Protein AF-J3NYX0-F1 (afdb_monomer)

Foldseek 3Di:
DVVVVLVVLLLVVLVPDVPVSVVVLVLQDLVVLVVLVVQLVVCVVPPVCVVVNLSSLLVLLLSCLLQQQAQLSVVSVVVSVCVVVVDDDDCPVVSVVSVVVSVVSSVVSVVVPDRNCPNNDHNVNQDDPDDPVVSSCVSSVVDVPPPLPFDDQCPPCSQANWLVPFAADDPPSCNSVLVSNFRHKYKWFFADAPPPFSQWTWTQGPVRDTEIEGEPDGSVVCPVPPVLNDGAKMKIATNWHWDDDDPDGTYTYDHDCVRMDIGSHHPVVVNVVSVLLCVFQDDPPDPQWGAASQPRDIDGPVQWDADPPRSSHIHNDDVSVVRD

Radius of gyration: 23.86 Å; Cα contacts (8 Å, |Δi|>4): 441; chains: 1; bounding box: 53×56×58 Å

Nearest PDB structures (foldseek):
  8aa9-assembly1_B  TM=5.290E-01  e=1.962E-03  Pyrococcus abyssi GE5
  8c5z-assembly1_A  TM=6.424E-01  e=1.187E-02  Pyrococcus abyssi
  8oej-assembly1_D  TM=5.523E-01  e=6.880E-03  Pyrococcus abyssi
  8oel-assembly1_D  TM=5.306E-01  e=8.103E-03  Pyrococcus abyssi
  8aa9-assembly1_A  TM=3.770E-01  e=3.385E-03  Pyrococcus abyssi GE5

Solvent-accessible surface area (backbone atoms only — not comparable to full-atom values): 18336 Å² total; per-residue (Å²): 112,78,71,53,60,54,44,54,49,47,56,56,57,42,75,72,37,79,68,67,37,56,62,50,58,78,60,58,51,76,71,52,40,53,54,46,46,55,46,43,66,70,39,62,92,37,83,91,48,47,71,59,38,53,52,45,36,52,49,49,24,55,52,28,47,56,39,26,21,33,22,51,19,50,52,42,44,53,53,53,63,49,56,71,76,77,52,83,95,69,53,67,62,60,51,50,51,50,53,53,46,50,52,52,51,51,50,54,54,58,76,65,69,73,63,48,66,91,46,60,39,46,66,85,67,52,85,78,92,66,55,73,67,61,45,49,30,54,62,46,50,54,60,81,55,60,69,66,94,55,84,76,52,59,81,41,52,87,40,32,28,36,72,94,68,40,48,66,73,62,60,79,97,43,46,80,60,52,66,62,51,68,75,28,32,32,49,27,23,28,67,45,68,51,75,92,50,73,36,44,34,37,24,32,28,83,78,74,44,72,33,37,43,35,47,79,54,76,50,71,86,41,62,95,46,54,93,62,70,41,64,51,14,19,40,37,32,52,60,54,30,45,37,78,66,69,92,86,44,57,25,35,60,45,76,56,77,86,48,49,48,77,42,98,40,38,50,67,59,53,44,52,54,27,50,54,44,38,67,36,59,57,58,88,93,44,90,60,54,37,35,16,69,46,79,63,50,76,44,46,56,92,69,38,49,60,40,89,86,80,62,52,47,34,16,74,45,67,73,32,59,78,76,83

Sequence (324 aa):
MENHDKLERFVQLVLLDNEKAMAAVRCIPVGFYQMLEAVVDKYDGDDQNHSLLVKALYFAVVLLYWRGDMARASVVGKRLAQYPQTVQGNDKAMYRIIMEDVEKTCSRIDARGRRPTSWGTWEDDVPRGMDAETFKKWLWRVEGQSIERGPRGLRRRNVFPPYALLPRPLPERYKDLGSFRQNQCFLGEIVSTYVLDCRVMELVDTLDRAVLLYFDTDSRKFEGRRGLLKPGHTVAVLNAEKRELGEGTDTIRHQHPERLKIFPWRLEHLMDVSDIIQEHTVLPGRRGKRKCQGCGAEGDEESMTSCGECRCVWYCNRPCQDHG

Secondary structure (DSSP, 8-state):
-HHHHHHHHHHHHHHT-TTHHHHHHTT--THHHHHHHHHHHHHTT-TTSHHHHHHHHHHHHHHHHHTTBHHHHHHHHHHHTTGGGTS-SSTHHHHHHHHHHHHHHHHHHHHT----GGG-B-GGGS--S--HHHHHHHHTT-TT----SSPPPTT-TTTS--GGGPPPPPPGGGGGGGGGGTT-EEEEEEEEE-TTTS-EEEEEETTS-EEEEEE-S-GGGGGGGGGG--TTPEEEEET--EEE-SSS-EEEEES-GGGEEEESS-HHHHHHHHHHHHHHH--TT-TTEEEBTTT--EEEGGGSEEPTTTSS-EESSHHHHHH-

Mean predicted aligned error: 16.89 Å

Structure (mmCIF, N/CA/C/O backbone):
data_AF-J3NYX0-F1
#
_entry.id   AF-J3NYX0-F1
#
loop_
_atom_site.group_PDB
_atom_site.id
_atom_site.type_symbol
_atom_site.label_atom_id
_atom_site.label_alt_id
_atom_site.label_comp_id
_atom_site.label_asym_id
_atom_site.label_entity_id
_atom_site.label_seq_id
_atom_site.pdbx_PDB_ins_code
_atom_site.Cartn_x
_atom_site.Cartn_y
_atom_site.Cartn_z
_atom_site.occupancy
_atom_site.B_iso_or_equiv
_atom_site.auth_seq_id
_atom_site.auth_comp_id
_atom_site.auth_asym_id
_atom_site.auth_atom_id
_atom_site.pdbx_PDB_model_num
ATOM 1 N N . MET A 1 1 ? 8.117 7.357 23.053 1.00 34.47 1 MET A N 1
AT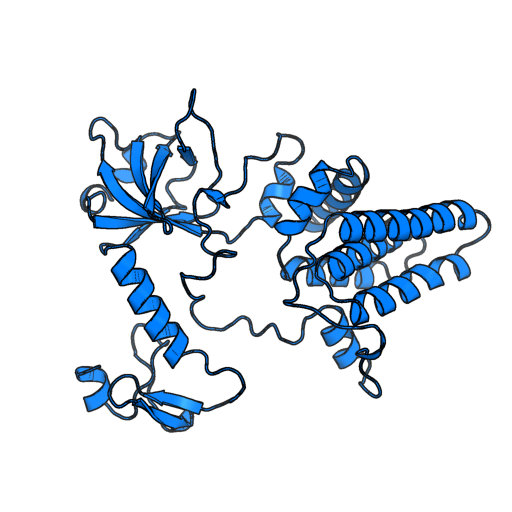OM 2 C CA . MET A 1 1 ? 7.889 8.810 23.206 1.00 34.47 1 MET A CA 1
ATOM 3 C C . MET A 1 1 ? 7.674 9.486 21.853 1.00 34.47 1 MET A C 1
ATOM 5 O O . MET A 1 1 ? 6.611 10.037 21.648 1.00 34.47 1 MET A O 1
ATOM 9 N N . GLU A 1 2 ? 8.577 9.331 20.880 1.00 35.50 2 GLU A N 1
ATOM 10 C CA . GLU A 1 2 ? 8.495 10.015 19.571 1.00 35.50 2 GLU A CA 1
ATOM 11 C C . GLU A 1 2 ? 7.241 9.703 18.714 1.00 35.50 2 GLU A C 1
ATOM 13 O O . GLU A 1 2 ? 6.732 10.571 18.014 1.00 35.50 2 GLU A O 1
ATOM 18 N N . ASN A 1 3 ? 6.698 8.481 18.782 1.00 39.12 3 ASN A N 1
ATOM 19 C CA . ASN A 1 3 ? 5.461 8.115 18.068 1.00 39.12 3 ASN A CA 1
ATOM 20 C C . ASN A 1 3 ? 4.188 8.677 18.721 1.00 39.12 3 ASN A C 1
ATOM 22 O O . ASN A 1 3 ? 3.136 8.703 18.088 1.00 39.12 3 ASN A O 1
ATOM 26 N N . HIS A 1 4 ? 4.278 9.102 19.981 1.00 45.09 4 HIS A N 1
ATOM 27 C CA . HIS A 1 4 ? 3.140 9.555 20.768 1.00 45.09 4 HIS A CA 1
ATOM 28 C C . HIS A 1 4 ? 2.811 11.027 20.472 1.00 45.09 4 HIS A C 1
ATOM 30 O O . HIS A 1 4 ? 1.682 11.326 20.094 1.00 45.09 4 HIS A O 1
ATOM 36 N N . ASP A 1 5 ? 3.822 11.900 20.455 1.00 48.16 5 ASP A N 1
ATOM 37 C CA . ASP A 1 5 ? 3.681 13.307 20.043 1.00 48.16 5 ASP A CA 1
ATOM 38 C C . ASP A 1 5 ? 3.244 13.441 18.575 1.00 48.16 5 ASP A C 1
ATOM 40 O O . ASP A 1 5 ? 2.462 14.322 18.211 1.00 48.16 5 ASP A O 1
ATOM 44 N N . LYS A 1 6 ? 3.715 12.531 17.708 1.00 50.75 6 LYS A N 1
ATOM 45 C CA . LYS A 1 6 ? 3.299 12.463 16.296 1.00 50.75 6 LYS A CA 1
ATOM 46 C C . LYS A 1 6 ? 1.815 12.125 16.153 1.00 50.75 6 LYS A C 1
ATOM 48 O O . LYS A 1 6 ? 1.158 12.648 15.255 1.00 50.75 6 LYS A O 1
ATOM 53 N N . LEU A 1 7 ? 1.284 11.277 17.034 1.00 50.66 7 LEU A N 1
ATOM 54 C CA . LEU A 1 7 ? -0.127 10.909 17.038 1.00 50.66 7 LEU A CA 1
ATOM 55 C C . LEU A 1 7 ? -1.007 12.034 17.571 1.00 50.66 7 LEU A C 1
ATOM 57 O O . LEU A 1 7 ? -2.038 12.325 16.975 1.00 50.66 7 LEU A O 1
ATOM 61 N N . GLU A 1 8 ? -0.599 12.677 18.662 1.00 50.69 8 GLU A N 1
ATOM 62 C CA . GLU A 1 8 ? -1.340 13.806 19.217 1.00 50.69 8 GLU A CA 1
ATOM 63 C C . GLU A 1 8 ? -1.434 14.946 18.192 1.00 50.69 8 GLU A C 1
ATOM 65 O O . GLU A 1 8 ? -2.525 15.453 17.924 1.00 50.69 8 GLU A O 1
ATOM 70 N N . ARG A 1 9 ? -0.326 15.252 17.500 1.00 53.84 9 ARG A N 1
ATOM 71 C CA . ARG A 1 9 ? -0.320 16.187 16.365 1.00 53.84 9 ARG A CA 1
ATOM 72 C C . ARG A 1 9 ? -1.195 15.720 15.208 1.00 53.84 9 ARG A C 1
ATOM 74 O O . ARG A 1 9 ? -1.896 16.541 14.628 1.00 53.84 9 ARG A O 1
ATOM 81 N N . PHE A 1 10 ? -1.180 14.433 14.857 1.00 51.47 10 PHE A N 1
ATOM 82 C CA . PHE A 1 10 ? -2.025 13.894 13.785 1.00 51.47 10 PHE A CA 1
ATOM 83 C C . PHE A 1 10 ? -3.512 14.048 14.098 1.00 51.47 10 PHE A C 1
ATOM 85 O O . PHE A 1 10 ? -4.264 14.553 13.267 1.00 51.47 10 PHE A O 1
ATOM 92 N N . VAL A 1 11 ? -3.918 13.672 15.310 1.00 51.34 11 VAL A N 1
ATOM 93 C CA . VAL A 1 11 ? -5.292 13.812 15.790 1.00 51.34 11 VAL A CA 1
ATOM 94 C C . VAL A 1 11 ? -5.697 15.288 15.782 1.00 51.34 11 VAL A C 1
ATOM 96 O O . VAL A 1 11 ? -6.732 15.625 15.218 1.00 51.34 11 VAL A O 1
ATOM 99 N N . GLN A 1 12 ? -4.859 16.195 16.292 1.00 51.59 12 GLN A N 1
ATOM 100 C CA . GLN A 1 12 ? -5.128 17.639 16.255 1.00 51.59 12 GLN A CA 1
ATOM 101 C C . GLN A 1 12 ? -5.210 18.208 14.820 1.00 51.59 12 GLN A C 1
ATOM 103 O O . GLN A 1 12 ? -6.070 19.037 14.540 1.00 51.59 12 GLN A O 1
ATOM 108 N N . LEU A 1 13 ? -4.359 17.752 13.892 1.00 47.59 13 LEU A N 1
ATOM 109 C CA . LEU A 1 13 ? -4.308 18.228 12.501 1.00 47.59 13 LEU A CA 1
ATOM 110 C C . LEU A 1 13 ? -5.482 17.738 11.646 1.00 47.59 13 LEU A C 1
ATOM 112 O O . LEU A 1 13 ? -5.940 18.469 10.768 1.00 47.59 13 LEU A O 1
ATOM 116 N N . VAL A 1 14 ? -5.964 16.517 11.883 1.00 48.09 14 VAL A N 1
ATOM 117 C CA . VAL A 1 14 ? -7.136 15.955 11.195 1.00 48.09 14 VAL A CA 1
ATOM 118 C C . VAL A 1 14 ? -8.428 16.627 11.674 1.00 48.09 14 VAL A C 1
ATOM 120 O O . VAL A 1 14 ? -9.306 16.891 10.856 1.00 48.09 14 VAL A O 1
ATOM 123 N N . LEU A 1 15 ? -8.505 16.996 12.957 1.00 47.03 15 LEU A N 1
ATOM 124 C CA . LEU A 1 15 ? -9.660 17.680 13.555 1.00 47.03 15 LEU A CA 1
ATOM 125 C C . LEU A 1 15 ? -9.849 19.136 13.082 1.00 47.03 15 LEU A C 1
ATOM 127 O O . LEU A 1 15 ? -10.932 19.689 13.251 1.00 47.03 15 LEU A O 1
ATOM 131 N N . LEU A 1 16 ? -8.828 19.764 12.486 1.00 43.22 16 LEU A N 1
ATOM 132 C CA . LEU A 1 16 ? -8.876 21.172 12.067 1.00 43.22 16 LEU A CA 1
ATOM 133 C C . LEU A 1 16 ? -9.294 21.395 10.600 1.00 43.22 16 LEU A C 1
ATOM 135 O O . LEU A 1 16 ? -9.588 22.532 10.241 1.00 43.22 16 LEU A O 1
ATOM 139 N N . ASP A 1 17 ? -9.321 20.368 9.737 1.00 43.44 17 ASP A N 1
ATOM 140 C CA . ASP A 1 17 ? -9.593 20.566 8.299 1.00 43.44 17 ASP A CA 1
ATOM 141 C C . ASP A 1 17 ? -10.345 19.372 7.666 1.00 43.44 17 ASP A C 1
ATOM 143 O O . ASP A 1 17 ? -9.769 18.458 7.062 1.00 43.44 17 ASP A O 1
ATOM 147 N N . ASN A 1 18 ? -11.672 19.392 7.826 1.00 50.50 18 ASN A N 1
ATOM 148 C CA . ASN A 1 18 ? -12.595 18.273 7.590 1.00 50.50 18 ASN A CA 1
ATOM 149 C C . ASN A 1 18 ? -12.664 17.758 6.132 1.00 50.50 18 ASN A C 1
ATOM 151 O O . ASN A 1 18 ? -13.147 16.654 5.889 1.00 50.50 18 ASN A O 1
ATOM 155 N N . GLU A 1 19 ? -12.192 18.507 5.130 1.00 43.84 19 GLU A N 1
ATOM 156 C CA . GLU A 1 19 ? -12.228 18.044 3.728 1.00 43.84 19 GLU A CA 1
ATOM 157 C C . GLU A 1 19 ? -10.905 17.451 3.238 1.00 43.84 19 GLU A C 1
ATOM 159 O O . GLU A 1 19 ? -10.905 16.430 2.544 1.00 43.84 19 GLU A O 1
ATOM 164 N N . LYS A 1 20 ? -9.769 18.035 3.632 1.00 45.22 20 LYS A N 1
ATOM 165 C CA . LYS A 1 20 ? -8.438 17.546 3.233 1.00 45.22 20 LYS A CA 1
ATOM 166 C C . LYS A 1 20 ? -8.003 16.338 4.058 1.00 45.22 20 LYS A C 1
ATOM 168 O O . LYS A 1 20 ? -7.366 15.434 3.514 1.00 45.22 20 LYS A O 1
ATOM 173 N N . ALA A 1 21 ? -8.405 16.270 5.328 1.00 49.94 21 ALA A N 1
ATOM 174 C CA . ALA A 1 21 ? -8.146 15.112 6.176 1.00 49.94 21 ALA A CA 1
ATOM 175 C C . ALA A 1 21 ? -8.850 13.845 5.659 1.00 49.94 21 ALA A C 1
ATOM 177 O O . ALA A 1 21 ? -8.256 12.768 5.633 1.00 49.94 21 ALA A O 1
ATOM 178 N N . MET A 1 22 ? -10.066 13.976 5.121 1.00 49.03 22 MET A N 1
ATOM 179 C CA . MET A 1 22 ? -10.828 12.846 4.571 1.00 49.03 22 MET A CA 1
ATOM 180 C C . MET A 1 22 ? -10.209 12.250 3.296 1.00 49.03 22 MET A C 1
ATOM 182 O O . MET A 1 22 ? -10.362 11.057 3.032 1.00 49.03 22 MET A O 1
ATOM 186 N N . ALA A 1 23 ? -9.455 13.034 2.517 1.00 49.03 23 ALA A N 1
ATOM 187 C CA . ALA A 1 23 ? -8.652 12.497 1.416 1.00 49.03 23 ALA A CA 1
ATOM 188 C C . ALA A 1 23 ? -7.460 11.666 1.928 1.00 49.03 23 ALA A C 1
ATOM 190 O O . ALA A 1 23 ? -7.102 10.662 1.311 1.00 49.03 23 ALA A O 1
ATOM 191 N N . ALA A 1 24 ? -6.879 12.042 3.074 1.00 49.31 24 ALA A N 1
ATOM 192 C CA . ALA A 1 24 ? -5.801 11.295 3.719 1.00 49.31 24 ALA A CA 1
ATOM 193 C C . ALA A 1 24 ? -6.294 9.986 4.362 1.00 49.31 24 ALA A C 1
ATOM 195 O O . ALA A 1 24 ? -5.566 8.995 4.321 1.00 49.31 24 ALA A O 1
ATOM 196 N N . VAL A 1 25 ? -7.541 9.946 4.855 1.00 53.72 25 VAL A N 1
ATOM 197 C CA . VAL A 1 25 ? -8.183 8.751 5.442 1.00 53.72 25 VAL A CA 1
ATOM 198 C C . VAL A 1 25 ? -8.159 7.538 4.503 1.00 53.72 25 VAL A C 1
ATOM 200 O O . VAL A 1 25 ? -7.917 6.415 4.949 1.00 53.72 25 VAL A O 1
ATOM 203 N N . ARG A 1 26 ? -8.300 7.753 3.186 1.00 51.62 26 ARG A N 1
ATOM 204 C CA . ARG A 1 26 ? -8.217 6.685 2.168 1.00 51.62 26 ARG A CA 1
ATOM 205 C C . ARG A 1 26 ? -6.891 5.926 2.186 1.00 51.62 26 ARG A C 1
ATOM 207 O O . ARG A 1 26 ? -6.850 4.746 1.844 1.00 51.62 26 ARG A O 1
ATOM 214 N N . CYS A 1 27 ? -5.820 6.612 2.567 1.00 49.56 27 CYS A N 1
ATOM 215 C CA . CYS A 1 27 ? -4.459 6.097 2.536 1.00 49.56 27 CYS A CA 1
ATOM 216 C C . CYS A 1 27 ? -3.990 5.581 3.901 1.00 49.56 27 CYS A C 1
ATOM 218 O O . CYS A 1 27 ? -2.846 5.146 4.006 1.00 49.56 27 CYS A O 1
ATOM 220 N N . ILE A 1 28 ? -4.837 5.622 4.937 1.00 59.84 28 ILE A N 1
ATOM 221 C CA . ILE A 1 28 ? -4.459 5.162 6.275 1.00 59.84 28 ILE A CA 1
ATOM 222 C C . ILE A 1 28 ? -4.348 3.628 6.264 1.00 59.84 28 ILE A C 1
ATOM 224 O O . ILE A 1 28 ? -5.334 2.950 5.950 1.00 59.84 28 ILE A O 1
ATOM 228 N N . PRO A 1 29 ? -3.169 3.056 6.570 1.00 59.72 29 PRO A N 1
ATOM 229 C CA . PRO A 1 29 ? -2.965 1.613 6.557 1.00 59.72 29 PRO A CA 1
ATOM 230 C C . PRO A 1 29 ? -3.723 0.927 7.698 1.00 59.72 29 PRO A C 1
ATOM 232 O O . PRO A 1 29 ? -4.005 1.525 8.731 1.00 59.72 29 PRO A O 1
ATOM 235 N N . VAL A 1 30 ? -3.989 -0.374 7.546 1.00 61.81 30 VAL A N 1
ATOM 236 C CA . VAL A 1 30 ? -4.639 -1.198 8.587 1.00 61.81 30 VAL A CA 1
ATOM 237 C C . VAL A 1 30 ? -3.838 -1.206 9.899 1.00 61.81 30 VAL A C 1
ATOM 239 O O . VAL A 1 30 ? -4.420 -1.266 10.974 1.00 61.81 30 VAL A O 1
ATOM 242 N N . GLY A 1 31 ? -2.512 -1.052 9.839 1.00 59.94 31 GLY A N 1
ATOM 243 C CA . GLY A 1 31 ? -1.673 -0.928 11.039 1.00 59.94 31 GLY A CA 1
ATOM 244 C C . GLY A 1 31 ? -1.998 0.293 11.911 1.00 59.94 31 GLY A C 1
ATOM 245 O O . GLY A 1 31 ? -1.628 0.325 13.079 1.00 59.94 31 GLY A O 1
ATOM 246 N N . PHE A 1 32 ? -2.734 1.281 11.391 1.00 67.62 32 PHE A N 1
ATOM 247 C CA . PHE A 1 32 ? -3.173 2.429 12.182 1.00 67.62 32 PHE A CA 1
ATOM 248 C C . PHE A 1 32 ? -4.175 2.041 13.283 1.00 67.62 32 PHE A C 1
ATOM 250 O O . PHE A 1 32 ? -4.191 2.668 14.338 1.00 67.62 32 PHE A O 1
ATOM 257 N N . TYR A 1 33 ? -4.959 0.971 13.097 1.00 73.38 33 TYR A N 1
ATOM 258 C CA . TYR A 1 33 ? -5.894 0.493 14.124 1.00 73.38 33 TYR A CA 1
ATOM 259 C C . TYR A 1 33 ? -5.175 -0.060 15.362 1.00 73.38 33 TYR A C 1
ATOM 261 O O . TYR A 1 33 ? -5.635 0.178 16.469 1.00 73.38 33 TYR A O 1
ATOM 269 N N . GLN A 1 34 ? -4.007 -0.690 15.196 1.00 68.94 34 GLN A N 1
ATOM 270 C CA . GLN A 1 34 ? -3.163 -1.136 16.318 1.00 68.94 34 GLN A CA 1
ATOM 271 C C . GLN A 1 34 ? -2.567 0.040 17.092 1.00 68.94 34 GLN A C 1
ATOM 273 O O . GLN A 1 34 ? -2.329 -0.031 18.293 1.00 68.94 34 GLN A O 1
ATOM 278 N N . MET A 1 35 ? -2.314 1.150 16.399 1.00 66.56 35 MET A N 1
ATOM 279 C CA . MET A 1 35 ? -1.847 2.366 17.049 1.00 66.56 35 MET A CA 1
ATOM 280 C C . MET A 1 35 ? -2.965 3.020 17.866 1.00 66.56 35 MET A C 1
ATOM 282 O O . MET A 1 35 ? -2.713 3.464 18.983 1.00 66.56 35 MET A O 1
ATOM 286 N N . LEU A 1 36 ? -4.193 3.047 17.334 1.00 75.75 36 LEU A N 1
ATOM 287 C CA . LEU A 1 36 ? -5.373 3.489 18.081 1.00 75.75 36 LEU A CA 1
ATOM 288 C C . LEU A 1 36 ? -5.641 2.583 19.286 1.00 75.75 36 LEU A C 1
ATOM 290 O O . LEU A 1 36 ? -5.887 3.102 20.368 1.00 75.75 36 LEU A O 1
ATOM 294 N N . GLU A 1 37 ? -5.509 1.265 19.127 1.00 80.94 37 GLU A N 1
ATOM 295 C CA . GLU A 1 37 ? -5.578 0.297 20.227 1.00 80.94 37 GLU A CA 1
ATOM 296 C C . GLU A 1 37 ? -4.570 0.628 21.330 1.00 80.94 37 GLU A C 1
ATOM 298 O O . GLU A 1 37 ? -4.964 0.796 22.478 1.00 80.94 37 GLU A O 1
ATOM 303 N N . ALA A 1 38 ? -3.293 0.819 20.987 1.00 71.88 38 ALA A N 1
ATOM 304 C CA . ALA A 1 38 ? -2.251 1.132 21.965 1.00 71.88 38 ALA A CA 1
ATOM 305 C C . ALA A 1 38 ? -2.515 2.440 22.732 1.00 71.88 38 ALA A C 1
ATOM 307 O O . ALA A 1 38 ? -2.086 2.598 23.873 1.00 71.88 38 ALA A O 1
ATOM 308 N N . VAL A 1 39 ? -3.199 3.397 22.107 1.00 72.38 39 VAL A N 1
ATOM 309 C CA . VAL A 1 39 ? -3.569 4.674 22.733 1.00 72.38 39 VAL A CA 1
ATOM 310 C C . VAL A 1 39 ? -4.765 4.487 23.639 1.00 72.38 39 VAL A C 1
ATOM 312 O O . VAL A 1 39 ? -4.742 4.969 24.765 1.00 72.38 39 VAL A O 1
ATOM 315 N N . VAL A 1 40 ? -5.775 3.756 23.174 1.00 78.31 40 VAL A N 1
ATOM 316 C CA . VAL A 1 40 ? -6.927 3.403 23.998 1.00 78.31 40 VAL A CA 1
ATOM 317 C C . VAL A 1 40 ? -6.460 2.646 25.235 1.00 78.31 40 VAL A C 1
ATOM 319 O O . VAL A 1 40 ? -6.780 3.079 26.328 1.00 78.31 40 VAL A O 1
ATOM 322 N N . ASP A 1 41 ? -5.625 1.619 25.086 1.00 79.12 41 ASP A N 1
ATOM 323 C CA . ASP A 1 41 ? -5.092 0.828 26.201 1.00 79.12 41 ASP A CA 1
ATOM 324 C C . ASP A 1 41 ? -4.258 1.648 27.186 1.00 79.12 41 ASP A C 1
ATOM 326 O O . ASP A 1 41 ? -4.305 1.411 28.389 1.00 79.12 41 ASP A O 1
ATOM 330 N N . LYS A 1 42 ? -3.469 2.605 26.686 1.00 74.88 42 LYS A N 1
ATOM 331 C CA . LYS A 1 42 ? -2.600 3.425 27.534 1.00 74.88 42 LYS A CA 1
ATOM 332 C C . LYS A 1 42 ? -3.385 4.423 28.383 1.00 74.88 42 LYS A C 1
ATOM 334 O O . LYS A 1 42 ? -2.963 4.715 29.496 1.00 74.88 42 LYS A O 1
ATOM 339 N N . TYR A 1 43 ? -4.457 4.984 27.829 1.00 72.56 43 TYR A N 1
ATOM 340 C CA . TYR A 1 43 ? -5.234 6.049 28.467 1.00 72.56 43 TYR A CA 1
ATOM 341 C C . TYR A 1 43 ? -6.547 5.565 29.073 1.00 72.56 43 TYR A C 1
ATOM 343 O O . TYR A 1 43 ? -7.289 6.366 29.639 1.00 72.56 43 TYR A O 1
ATOM 351 N N . ASP A 1 44 ? -6.844 4.270 28.975 1.00 73.12 44 ASP A N 1
ATOM 352 C CA . ASP A 1 44 ? -8.002 3.678 29.629 1.00 73.12 44 ASP A CA 1
ATOM 353 C C . ASP A 1 44 ? -7.855 3.803 31.151 1.00 73.12 44 ASP A C 1
ATOM 355 O O . ASP A 1 44 ? -6.940 3.237 31.747 1.00 73.12 44 ASP A O 1
ATOM 359 N N . GLY A 1 45 ? -8.740 4.576 31.781 1.00 67.75 45 GLY A N 1
ATOM 360 C CA . GLY A 1 45 ? -8.680 4.856 33.219 1.00 67.75 45 GLY A CA 1
ATOM 361 C C . GLY A 1 45 ? -7.716 5.977 33.637 1.00 67.75 45 GLY A C 1
ATOM 362 O O . GLY A 1 45 ? -7.520 6.165 34.834 1.00 67.75 45 GLY A O 1
ATOM 363 N N . ASP A 1 46 ? -7.133 6.728 32.693 1.00 67.19 46 ASP A N 1
ATOM 364 C CA . ASP A 1 46 ? -6.358 7.944 32.984 1.00 67.19 46 ASP A CA 1
ATOM 365 C C . ASP A 1 46 ? -7.244 9.200 32.883 1.00 67.19 46 ASP A C 1
ATOM 367 O O . ASP A 1 46 ? -7.545 9.698 31.792 1.00 67.19 46 ASP A O 1
ATOM 371 N N . ASP A 1 47 ? -7.635 9.739 34.039 1.00 62.75 47 ASP A N 1
ATOM 372 C CA . ASP A 1 47 ? -8.501 10.918 34.142 1.00 62.75 47 ASP A CA 1
ATOM 373 C C . ASP A 1 47 ? -7.850 12.205 33.599 1.00 62.75 47 ASP A C 1
ATOM 375 O O . ASP A 1 47 ? -8.559 13.133 33.203 1.00 62.75 47 ASP A O 1
ATOM 379 N N . GLN A 1 48 ? -6.514 12.285 33.522 1.00 61.66 48 GLN A N 1
ATOM 380 C CA . GLN A 1 48 ? -5.818 13.498 33.065 1.00 61.66 48 GLN A CA 1
ATOM 381 C C . GLN A 1 48 ? -5.783 13.632 31.538 1.00 61.66 48 GLN A C 1
ATOM 383 O O . GLN A 1 48 ? -5.662 14.741 31.017 1.00 61.66 48 GLN A O 1
ATOM 388 N N . ASN A 1 49 ? -5.925 12.524 30.807 1.00 65.25 49 ASN A N 1
ATOM 389 C CA . ASN A 1 49 ? -5.771 12.475 29.348 1.00 65.25 49 ASN A CA 1
ATOM 390 C C . ASN A 1 49 ? -7.050 12.042 28.614 1.00 65.25 49 ASN A C 1
ATOM 392 O O . ASN A 1 49 ? -7.018 11.648 27.443 1.00 65.25 49 ASN A O 1
ATOM 396 N N . HIS A 1 50 ? -8.200 12.197 29.271 1.00 67.69 50 HIS A N 1
ATOM 397 C CA . HIS A 1 50 ? -9.517 11.823 28.760 1.00 67.69 50 HIS A CA 1
ATOM 398 C C . HIS A 1 50 ? -9.838 12.426 27.378 1.00 67.69 50 HIS A C 1
ATOM 400 O O . HIS A 1 50 ? -10.408 11.763 26.511 1.00 67.69 50 HIS A O 1
ATOM 406 N N . SER A 1 51 ? -9.401 13.666 27.115 1.00 68.88 51 SER A N 1
ATOM 407 C CA . SER A 1 51 ? -9.588 14.322 25.810 1.00 68.88 51 SER A CA 1
ATOM 408 C C . SER A 1 51 ? -8.923 13.554 24.662 1.00 68.88 51 SER A C 1
ATOM 410 O O . SER A 1 51 ? -9.475 13.486 23.563 1.00 68.88 51 SER A O 1
ATOM 412 N N . LEU A 1 52 ? -7.745 12.968 24.894 1.00 67.69 52 LEU A N 1
ATOM 413 C CA . LEU A 1 52 ? -7.008 12.231 23.870 1.00 67.69 52 LEU A CA 1
ATOM 414 C C . LEU A 1 52 ? -7.661 10.874 23.586 1.00 67.69 52 LEU A C 1
ATOM 416 O O . LEU A 1 52 ? -7.797 10.493 22.423 1.00 67.69 52 LEU A O 1
ATOM 420 N N . LEU A 1 53 ? -8.129 10.194 24.635 1.00 74.94 53 LEU A N 1
ATOM 421 C CA . LEU A 1 53 ? -8.871 8.938 24.538 1.00 74.94 53 LEU A CA 1
ATOM 422 C C . LEU A 1 53 ? -10.176 9.108 23.747 1.00 74.94 53 LEU A C 1
ATOM 424 O O . LEU A 1 53 ? -10.418 8.377 22.786 1.00 74.94 53 LEU A O 1
ATOM 428 N N . VAL A 1 54 ? -10.977 10.122 24.088 1.00 74.75 54 VAL A N 1
ATOM 429 C CA . VAL A 1 54 ? -12.230 10.456 23.387 1.00 74.75 54 VAL A CA 1
ATOM 430 C C . VAL A 1 54 ? -11.971 10.742 21.905 1.00 74.75 54 VAL A C 1
ATOM 432 O O . VAL A 1 54 ? -12.689 10.239 21.040 1.00 74.75 54 VAL A O 1
ATOM 435 N N . LYS A 1 55 ? -10.908 11.487 21.581 1.00 73.69 55 LYS A N 1
ATOM 436 C CA . LYS A 1 55 ? -10.529 11.772 20.187 1.00 73.69 55 LYS A CA 1
ATOM 437 C C . LYS A 1 55 ? -10.058 10.524 19.434 1.00 73.69 55 LYS A C 1
ATOM 439 O O . LYS A 1 55 ? -10.404 10.360 18.264 1.00 73.69 55 LYS A O 1
ATOM 444 N N . ALA A 1 56 ? -9.290 9.643 20.077 1.00 76.50 56 ALA A N 1
ATOM 445 C CA . ALA A 1 56 ? -8.841 8.389 19.473 1.00 76.50 56 ALA A CA 1
ATOM 446 C C . ALA A 1 56 ? -10.027 7.469 19.142 1.00 76.50 56 ALA A C 1
ATOM 448 O O . ALA A 1 56 ? -10.100 6.924 18.039 1.00 76.50 56 ALA A O 1
ATOM 449 N N . LEU A 1 57 ? -10.990 7.357 20.063 1.00 81.94 57 LEU A N 1
ATOM 450 C CA . LEU A 1 57 ? -12.221 6.590 19.872 1.00 81.94 57 LEU A CA 1
ATOM 451 C C . LEU A 1 57 ? -13.115 7.198 18.784 1.00 81.94 57 LEU A C 1
ATOM 453 O O . LEU A 1 57 ? -13.572 6.468 17.907 1.00 81.94 57 LEU A O 1
ATOM 457 N N . TYR A 1 58 ? -13.304 8.522 18.773 1.00 79.50 58 TYR A N 1
ATOM 458 C CA . TYR A 1 58 ? -13.995 9.229 17.686 1.00 79.50 58 TYR A CA 1
ATOM 459 C C . TYR A 1 58 ? -13.385 8.883 16.322 1.00 79.50 58 TYR A C 1
ATOM 461 O O . TYR A 1 58 ? -14.089 8.493 15.389 1.00 79.50 58 TYR A O 1
ATOM 469 N N . PHE A 1 59 ? -12.058 8.964 16.211 1.00 77.19 59 PHE A N 1
ATOM 470 C CA . PHE A 1 59 ? -11.379 8.706 14.949 1.00 77.19 59 PHE A CA 1
ATOM 471 C C . PHE A 1 59 ? -11.499 7.241 14.520 1.00 77.19 59 PHE A C 1
ATOM 473 O O . PHE A 1 59 ? -11.746 6.961 13.347 1.00 77.19 59 PHE A O 1
ATOM 480 N N . ALA A 1 60 ? -11.397 6.303 15.466 1.00 84.06 60 ALA A N 1
ATOM 481 C CA . ALA A 1 60 ? -11.643 4.889 15.213 1.00 84.06 60 ALA A CA 1
ATOM 482 C C . ALA A 1 60 ? -13.048 4.652 14.627 1.00 84.06 60 ALA A C 1
ATOM 484 O O . ALA A 1 60 ? -13.163 3.947 13.624 1.00 84.06 60 ALA A O 1
ATOM 485 N N . VAL A 1 61 ? -14.092 5.286 15.179 1.00 84.88 61 VAL A N 1
ATOM 486 C CA . VAL A 1 61 ? -15.469 5.192 14.656 1.00 84.88 61 VAL A CA 1
ATOM 487 C C . VAL A 1 61 ? -15.544 5.684 13.213 1.00 84.88 61 VAL A C 1
ATOM 489 O O . VAL A 1 61 ? -16.017 4.950 12.346 1.00 84.88 61 VAL A O 1
ATOM 492 N N . VAL A 1 62 ? -15.029 6.884 12.928 1.00 77.69 62 VAL A N 1
ATOM 493 C CA . VAL A 1 62 ? -15.073 7.472 11.577 1.00 77.69 62 VAL A CA 1
ATOM 494 C C . VAL A 1 62 ? -14.322 6.604 10.563 1.00 77.69 62 VAL A C 1
ATOM 496 O O . VAL A 1 62 ? -14.815 6.384 9.455 1.00 77.69 62 VAL A O 1
ATOM 499 N N . LEU A 1 63 ? -13.154 6.068 10.928 1.00 78.06 63 LEU A N 1
ATOM 500 C CA . LEU A 1 63 ? -12.382 5.180 10.057 1.00 78.06 63 LEU A CA 1
ATOM 501 C C . LEU A 1 63 ? -13.109 3.866 9.762 1.00 78.06 63 LEU A C 1
ATOM 503 O O . LEU A 1 63 ? -13.178 3.458 8.601 1.00 78.06 63 LEU A O 1
ATOM 507 N N . LEU A 1 64 ? -13.648 3.212 10.794 1.00 82.31 64 LEU A N 1
ATOM 508 C CA . LEU A 1 64 ? -14.380 1.952 10.655 1.00 82.31 64 LEU A CA 1
ATOM 509 C C . LEU A 1 64 ? -15.636 2.147 9.801 1.00 82.31 64 LEU A C 1
ATOM 511 O O . LEU A 1 64 ? -15.860 1.390 8.855 1.00 82.31 64 LEU A O 1
ATOM 515 N N . TYR A 1 65 ? -16.381 3.227 10.051 1.00 78.25 65 TYR A N 1
ATOM 516 C CA . TYR A 1 65 ? -17.554 3.597 9.265 1.00 78.25 65 TYR A CA 1
ATOM 517 C C . TYR A 1 65 ? -17.194 3.859 7.799 1.00 78.25 65 TYR A C 1
ATOM 519 O O . TYR A 1 65 ? -17.837 3.338 6.885 1.00 78.25 65 TYR A O 1
ATOM 527 N N . TRP A 1 66 ? -16.113 4.608 7.553 1.00 73.88 66 TRP A N 1
ATOM 528 C CA . TRP A 1 66 ? -15.626 4.879 6.202 1.00 73.88 66 TRP A CA 1
ATOM 529 C C . TRP A 1 66 ? -15.232 3.601 5.454 1.00 73.88 66 TRP A C 1
ATOM 531 O O . TRP A 1 66 ? -15.452 3.505 4.248 1.00 73.88 66 TRP A O 1
ATOM 541 N N . ARG A 1 67 ? -14.672 2.608 6.156 1.00 74.81 67 ARG A N 1
ATOM 542 C CA . ARG A 1 67 ? -14.315 1.291 5.604 1.00 74.81 67 ARG A CA 1
ATOM 543 C C . ARG A 1 67 ? -15.513 0.360 5.398 1.00 74.81 67 ARG A C 1
ATOM 545 O O . ARG A 1 67 ? -15.316 -0.691 4.797 1.00 74.81 67 ARG A O 1
ATOM 552 N N . GLY A 1 68 ? -16.704 0.731 5.867 1.00 73.94 68 GLY A N 1
ATOM 553 C CA . GLY A 1 68 ? -17.905 -0.101 5.797 1.00 73.94 68 GLY A CA 1
ATOM 554 C C . GLY A 1 68 ? -18.046 -1.125 6.932 1.00 73.94 68 GLY A C 1
ATOM 555 O O . GLY A 1 68 ? -18.877 -2.015 6.814 1.00 73.94 68 GLY A O 1
ATOM 556 N N . ASP A 1 69 ? -17.256 -1.029 8.005 1.00 83.88 69 ASP A N 1
ATOM 557 C CA . ASP A 1 69 ? -17.231 -2.005 9.108 1.00 83.88 69 ASP A CA 1
ATOM 558 C C . ASP A 1 69 ? -18.143 -1.549 10.263 1.00 83.88 69 ASP A C 1
ATOM 560 O O . ASP A 1 69 ? -17.675 -1.041 11.289 1.00 83.88 69 ASP A O 1
ATOM 564 N N . MET A 1 70 ? -19.463 -1.668 10.076 1.00 82.19 70 MET A N 1
ATOM 565 C CA . MET A 1 70 ? -20.454 -1.129 11.020 1.00 82.19 70 MET A CA 1
ATOM 566 C C . MET A 1 70 ? -20.470 -1.893 12.341 1.00 82.19 70 MET A C 1
ATOM 568 O O . MET A 1 70 ? -20.683 -1.284 13.388 1.00 82.19 70 MET A O 1
ATOM 572 N N . ALA A 1 71 ? -20.165 -3.196 12.323 1.00 84.44 71 ALA A N 1
ATOM 573 C CA . ALA A 1 71 ? -20.077 -4.008 13.534 1.00 84.44 71 ALA A CA 1
ATOM 574 C C . ALA A 1 71 ? -19.103 -3.382 14.540 1.00 84.44 71 ALA A C 1
ATOM 576 O O . ALA A 1 71 ? -19.472 -3.052 15.667 1.00 84.44 71 ALA A O 1
ATOM 577 N N . ARG A 1 72 ? -17.858 -3.143 14.112 1.00 88.81 72 ARG A N 1
ATOM 578 C CA . ARG A 1 72 ? -16.820 -2.555 14.967 1.00 88.81 72 ARG A CA 1
ATOM 579 C C . ARG A 1 72 ? -17.089 -1.086 15.258 1.00 88.81 72 ARG A C 1
ATOM 581 O O . ARG A 1 72 ? -16.905 -0.666 16.398 1.00 88.81 72 ARG A O 1
ATOM 588 N N . ALA A 1 73 ? -17.544 -0.317 14.263 1.00 86.75 73 ALA A N 1
ATOM 589 C CA . ALA A 1 73 ? -17.887 1.091 14.461 1.00 86.75 73 ALA A CA 1
ATOM 590 C C . ALA A 1 73 ? -18.944 1.254 15.565 1.00 86.75 73 ALA A C 1
ATOM 592 O O . ALA A 1 73 ? -18.799 2.125 16.420 1.00 86.75 73 ALA A O 1
ATOM 593 N N . SER A 1 74 ? -19.946 0.368 15.610 1.00 86.00 74 SER A N 1
ATOM 594 C CA . SER A 1 74 ? -20.985 0.377 16.642 1.00 86.00 74 SER A CA 1
ATOM 595 C C . SER A 1 74 ? -20.425 0.079 18.038 1.00 86.00 74 SER A C 1
ATOM 597 O O . SER A 1 74 ? -20.800 0.738 19.006 1.00 86.00 74 SER A O 1
ATOM 599 N N . VAL A 1 75 ? -19.487 -0.867 18.161 1.00 89.50 75 VAL A N 1
ATOM 600 C CA . VAL A 1 75 ? -18.864 -1.233 19.444 1.00 89.50 75 VAL A CA 1
ATOM 601 C C . VAL A 1 75 ? -17.997 -0.091 19.969 1.00 89.50 75 VAL A C 1
ATOM 603 O O . VAL A 1 75 ? -18.148 0.318 21.121 1.00 89.50 75 VAL A O 1
ATOM 606 N N . VAL A 1 76 ? -17.126 0.468 19.123 1.00 89.25 76 VAL A N 1
ATOM 607 C CA . VAL A 1 76 ? -16.278 1.605 19.507 1.00 89.25 76 VAL A CA 1
ATOM 608 C C . VAL A 1 76 ? -17.127 2.846 19.788 1.00 89.25 76 VAL A C 1
ATOM 610 O O . VAL A 1 76 ? -16.856 3.556 20.751 1.00 89.25 76 VAL A O 1
ATOM 613 N N . GLY A 1 77 ? -18.190 3.079 19.013 1.00 85.62 77 GLY A N 1
ATOM 614 C CA . GLY A 1 77 ? -19.131 4.179 19.226 1.00 85.62 77 GLY A CA 1
ATOM 615 C C . GLY A 1 77 ? -19.889 4.059 20.548 1.00 85.62 77 GLY A C 1
ATOM 616 O O . GLY A 1 77 ? -19.997 5.037 21.282 1.00 85.62 77 GLY A O 1
ATOM 617 N N . LYS A 1 78 ? -20.335 2.852 20.918 1.00 84.88 78 LYS A N 1
ATOM 618 C CA . LYS A 1 78 ? -20.930 2.584 22.240 1.00 84.88 78 LYS A CA 1
ATOM 619 C C . LYS A 1 78 ? -19.930 2.825 23.367 1.00 84.88 78 LYS A C 1
ATOM 621 O O . LYS A 1 78 ? -20.298 3.401 24.384 1.00 84.88 78 LYS A O 1
ATOM 626 N N . ARG A 1 79 ? -18.666 2.434 23.180 1.00 84.25 79 ARG A N 1
ATOM 627 C CA . ARG A 1 79 ? -17.598 2.696 24.152 1.00 84.25 79 ARG A CA 1
ATOM 628 C C . ARG A 1 79 ? -17.326 4.197 24.295 1.00 84.25 79 ARG A C 1
ATOM 630 O O . ARG A 1 79 ? -17.300 4.703 25.411 1.00 84.25 79 ARG A O 1
ATOM 637 N N . LEU A 1 80 ? -17.213 4.924 23.182 1.00 81.25 80 LEU A N 1
ATOM 638 C CA . LEU A 1 80 ? -17.130 6.389 23.155 1.00 81.25 80 LEU A CA 1
ATOM 639 C C . LEU A 1 80 ? -18.308 7.030 23.907 1.00 81.25 80 LEU A C 1
ATOM 641 O O . LEU A 1 80 ? -18.116 8.003 24.631 1.00 81.25 80 LEU A O 1
ATOM 645 N N . ALA A 1 81 ? -19.502 6.444 23.791 1.00 73.94 81 ALA A N 1
ATOM 646 C CA . ALA A 1 81 ? -20.714 6.920 24.443 1.00 73.94 81 ALA A CA 1
ATOM 647 C C . ALA A 1 81 ? -20.798 6.682 25.960 1.00 73.94 81 ALA A C 1
ATOM 649 O O . ALA A 1 81 ? -21.659 7.272 26.614 1.00 73.94 81 ALA A O 1
ATOM 650 N N . GLN A 1 82 ? -19.927 5.845 26.531 1.00 73.19 82 GLN A N 1
ATOM 651 C CA . GLN A 1 82 ? -19.914 5.527 27.966 1.00 73.19 82 GLN A CA 1
ATOM 652 C C . GLN A 1 82 ? -19.030 6.476 28.789 1.00 73.19 82 GLN A C 1
ATOM 654 O O . GLN A 1 82 ? -19.346 6.755 29.943 1.00 73.19 82 GLN A O 1
ATOM 659 N N . TYR A 1 83 ? -17.979 7.046 28.196 1.00 65.81 83 TYR A N 1
ATOM 660 C CA . TYR A 1 83 ? -17.080 7.997 28.869 1.00 65.81 83 TYR A CA 1
ATOM 661 C C . TYR A 1 83 ? -17.732 9.295 29.415 1.00 65.81 83 TYR A C 1
ATOM 663 O O . TYR A 1 83 ? -17.286 9.786 30.449 1.00 65.81 83 TYR A O 1
ATOM 671 N N . PRO A 1 84 ? -18.832 9.833 28.849 1.00 54.56 84 PRO A N 1
ATOM 672 C CA . PRO A 1 84 ? -19.562 10.964 29.433 1.00 54.56 84 PRO A CA 1
ATOM 673 C C . PRO A 1 84 ? -20.277 10.651 30.752 1.00 54.56 84 PRO A C 1
ATOM 675 O O . PRO A 1 84 ? -20.759 11.573 31.409 1.00 54.56 84 PRO A O 1
ATOM 678 N N . GLN A 1 85 ? -20.434 9.373 31.115 1.00 51.97 85 GLN A N 1
ATOM 679 C CA . GLN A 1 85 ? -21.069 8.981 32.377 1.00 51.97 85 GLN A CA 1
ATOM 680 C C . GLN A 1 85 ? -20.074 8.939 33.544 1.00 51.97 85 GLN A C 1
ATOM 682 O O . GLN A 1 85 ? -20.506 8.986 34.694 1.00 51.97 85 GLN A O 1
ATOM 687 N N . THR A 1 86 ? -18.768 8.873 33.267 1.00 52.84 86 THR A N 1
ATOM 688 C CA . THR A 1 86 ? -17.728 8.702 34.291 1.00 52.84 86 THR A CA 1
ATOM 689 C C . THR A 1 86 ? -17.007 9.998 34.675 1.00 52.84 86 THR A C 1
ATOM 691 O O . THR A 1 86 ? -16.480 10.066 35.782 1.00 52.84 86 THR A O 1
ATOM 694 N N . VAL A 1 87 ? -17.028 11.047 33.838 1.00 51.53 87 VAL A N 1
ATOM 695 C CA . VAL A 1 87 ? -16.310 12.318 34.088 1.00 51.53 87 VAL A CA 1
ATOM 696 C C . VAL A 1 87 ? -17.282 13.480 34.350 1.00 51.53 87 VAL A C 1
ATOM 698 O O . VAL A 1 87 ? -18.290 13.657 33.667 1.00 51.53 87 VAL A O 1
ATOM 701 N N . GLN A 1 88 ? -17.021 14.246 35.412 1.00 43.78 88 GLN A N 1
ATOM 702 C CA . GLN A 1 88 ? -17.939 15.212 36.027 1.00 43.78 88 GLN A CA 1
ATOM 703 C C . GLN A 1 88 ? -18.453 16.337 35.095 1.00 43.78 88 GLN A C 1
ATOM 705 O O . GLN A 1 88 ? -17.708 17.150 34.560 1.00 43.78 88 GLN A O 1
ATOM 710 N N . GLY A 1 89 ? -19.780 16.496 35.063 1.00 48.38 89 GLY A N 1
ATOM 711 C CA . GLY A 1 89 ? -20.453 17.791 35.260 1.00 48.38 89 GLY A CA 1
ATOM 712 C C . GLY A 1 89 ? -20.629 18.761 34.082 1.00 48.38 89 GLY A C 1
ATOM 713 O O . GLY A 1 89 ? -21.700 19.359 34.004 1.00 48.38 89 GLY A O 1
ATOM 714 N N . ASN A 1 90 ? -19.664 18.927 33.167 1.00 44.62 90 ASN A N 1
ATOM 715 C CA . ASN A 1 90 ? -19.731 19.989 32.133 1.00 44.62 90 ASN A CA 1
ATOM 716 C C . ASN A 1 90 ? -19.445 19.520 30.684 1.00 44.62 90 ASN A C 1
ATOM 718 O O . ASN A 1 90 ? -19.659 20.266 29.729 1.00 44.62 90 ASN A O 1
ATOM 722 N N . ASP A 1 91 ? -19.067 18.251 30.492 1.00 51.53 91 ASP A N 1
ATOM 723 C CA . ASP A 1 91 ? -18.659 17.691 29.189 1.00 51.53 91 ASP A CA 1
ATOM 724 C C . ASP A 1 91 ? -19.812 17.149 28.324 1.00 51.53 91 ASP A C 1
ATOM 726 O O . ASP A 1 91 ? -19.611 16.768 27.169 1.00 51.53 91 ASP A O 1
ATOM 730 N N . LYS A 1 92 ? -21.059 17.176 28.821 1.00 51.03 92 LYS A N 1
ATOM 731 C CA . LYS A 1 92 ? -22.242 16.736 28.052 1.00 51.03 92 LYS A CA 1
ATOM 732 C C . LYS A 1 92 ? -22.440 17.531 26.755 1.00 51.03 92 LYS A C 1
ATOM 734 O O . LYS A 1 92 ? -22.904 16.966 25.766 1.00 51.03 92 LYS A O 1
ATOM 739 N N . ALA A 1 93 ? -22.093 18.821 26.745 1.00 54.00 93 ALA A N 1
ATOM 740 C CA . ALA A 1 93 ? -22.197 19.665 25.555 1.00 54.00 93 ALA A CA 1
ATOM 741 C C . ALA A 1 93 ? -21.132 19.309 24.507 1.00 54.00 93 ALA A C 1
ATOM 743 O O . ALA A 1 93 ? -21.471 19.127 23.341 1.00 54.00 93 ALA A O 1
ATOM 744 N N . MET A 1 94 ? -19.873 19.142 24.927 1.00 54.09 94 MET A N 1
ATOM 745 C CA . MET A 1 94 ? -18.775 18.722 24.049 1.00 54.09 94 MET A CA 1
ATOM 746 C C . MET A 1 94 ? -19.039 17.333 23.461 1.00 54.09 94 MET A C 1
ATOM 748 O O . MET A 1 94 ? -18.864 17.120 22.268 1.00 54.09 94 MET A O 1
ATOM 752 N N . TYR A 1 95 ? -19.550 16.410 24.272 1.00 58.84 95 TYR A N 1
ATOM 753 C CA . TYR A 1 95 ? -19.907 15.068 23.834 1.00 58.84 95 TYR A CA 1
ATOM 754 C C . TYR A 1 95 ? -21.078 15.044 22.842 1.00 58.84 95 TYR A C 1
ATOM 756 O O . TYR A 1 95 ? -21.005 14.353 21.828 1.00 58.84 95 TYR A O 1
ATOM 764 N N . ARG A 1 96 ? -22.141 15.824 23.085 1.00 62.22 96 ARG A N 1
ATOM 765 C CA . ARG A 1 96 ? -23.247 15.946 22.124 1.00 62.22 96 ARG A CA 1
ATOM 766 C C . ARG A 1 96 ? -22.748 16.506 20.792 1.00 62.22 96 ARG A C 1
ATOM 768 O O . ARG A 1 96 ? -23.128 15.992 19.751 1.00 62.22 96 ARG A O 1
ATOM 775 N N . ILE A 1 97 ? -21.841 17.484 20.834 1.00 64.56 97 ILE A N 1
ATOM 776 C CA . ILE A 1 97 ? -21.180 18.018 19.637 1.00 64.56 97 ILE A CA 1
ATOM 777 C C . ILE A 1 97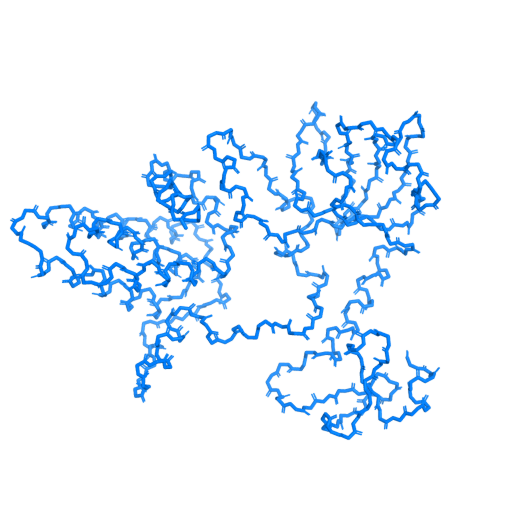 ? -20.373 16.924 18.925 1.00 64.56 97 ILE A C 1
ATOM 779 O O . ILE A 1 97 ? -20.481 16.808 17.712 1.00 64.56 97 ILE A O 1
ATOM 783 N N . ILE A 1 98 ? -19.615 16.098 19.654 1.00 65.44 98 ILE A N 1
ATOM 784 C CA . ILE A 1 98 ? -18.829 14.998 19.073 1.00 65.44 98 ILE A CA 1
ATOM 785 C C . ILE A 1 98 ? -19.741 13.959 18.415 1.00 65.44 98 ILE A C 1
ATOM 787 O O . ILE A 1 98 ? -19.485 13.571 17.281 1.00 65.44 98 ILE A O 1
ATOM 791 N N . MET A 1 99 ? -20.815 13.526 19.077 1.00 67.94 99 MET A N 1
ATOM 792 C CA . MET A 1 99 ? -21.737 12.534 18.510 1.00 67.94 99 MET A CA 1
ATOM 793 C C . MET A 1 99 ? -22.531 13.088 17.322 1.00 67.94 99 MET A C 1
ATOM 795 O O . MET A 1 99 ? -22.654 12.402 16.309 1.00 67.94 99 MET A O 1
ATOM 799 N N . GLU A 1 100 ? -22.997 14.339 17.397 1.00 69.88 100 GLU A N 1
ATOM 800 C CA . GLU A 1 100 ? -23.602 15.030 16.251 1.00 69.88 100 GLU A CA 1
ATOM 801 C C . GLU A 1 100 ? -22.611 15.159 15.086 1.00 69.88 100 GLU A C 1
ATOM 803 O O . GLU A 1 100 ? -22.996 15.052 13.922 1.00 69.88 100 GLU A O 1
ATOM 808 N N . ASP A 1 101 ? -21.332 15.401 15.375 1.00 68.00 101 ASP A N 1
ATOM 809 C CA . ASP A 1 101 ? -20.287 15.499 14.361 1.00 68.00 101 ASP A CA 1
ATOM 810 C C . ASP A 1 101 ? -19.948 14.134 13.744 1.00 68.00 101 ASP A C 1
ATOM 812 O O . ASP A 1 101 ? -19.788 14.050 12.524 1.00 68.00 101 ASP A O 1
ATOM 816 N N . VAL A 1 102 ? -19.937 13.046 14.530 1.00 70.38 102 VAL A N 1
ATOM 817 C CA . VAL A 1 102 ? -19.846 11.670 14.006 1.00 70.38 102 VAL A CA 1
ATOM 818 C C . VAL A 1 102 ? -20.999 11.409 13.045 1.00 70.38 102 VAL A C 1
ATOM 820 O O . VAL A 1 102 ? -20.764 10.976 11.919 1.00 70.38 102 VAL A O 1
ATOM 823 N N . GLU A 1 103 ? -22.234 11.697 13.453 1.00 74.81 103 GLU A N 1
ATOM 824 C CA . GLU A 1 103 ? -23.433 11.435 12.654 1.00 74.81 103 GLU A CA 1
ATOM 825 C C . GLU A 1 103 ? -23.447 12.254 11.355 1.00 74.81 103 GLU A C 1
ATOM 827 O O . GLU A 1 103 ? -23.673 11.710 10.267 1.00 74.81 103 GLU A O 1
ATOM 832 N N . LYS A 1 104 ? -23.105 13.547 11.431 1.00 70.88 104 LYS A N 1
ATOM 833 C CA . LYS A 1 104 ? -22.939 14.418 10.256 1.00 70.88 104 LYS A CA 1
ATOM 834 C C . LYS A 1 104 ? -21.831 13.910 9.338 1.00 70.88 104 LYS A C 1
ATOM 836 O O . LYS A 1 104 ? -22.006 13.887 8.119 1.00 70.88 104 LYS A O 1
ATOM 841 N N . THR A 1 105 ? -20.699 13.488 9.894 1.00 66.94 105 THR A N 1
ATOM 842 C CA . THR A 1 105 ? -19.563 12.964 9.125 1.00 66.94 105 THR A CA 1
ATOM 843 C C . THR A 1 105 ? -19.930 11.660 8.422 1.00 66.94 105 THR A C 1
ATOM 845 O O . THR A 1 105 ? -19.688 11.528 7.222 1.00 66.94 105 THR A O 1
ATOM 848 N N . CYS A 1 106 ? -20.594 10.739 9.117 1.00 70.69 106 CYS A N 1
ATOM 849 C CA . CYS A 1 106 ? -21.110 9.489 8.564 1.00 70.69 106 CYS A CA 1
ATOM 850 C C . CYS A 1 106 ? -22.129 9.745 7.441 1.00 70.69 106 CYS A C 1
ATOM 852 O O . CYS A 1 106 ? -21.988 9.210 6.343 1.00 70.69 106 CYS A O 1
ATOM 854 N N . SER A 1 107 ? -23.068 10.670 7.650 1.00 72.38 107 SER A N 1
ATOM 855 C CA . SER A 1 107 ? -24.045 11.080 6.631 1.00 72.38 107 SER A CA 1
ATOM 856 C C . SER A 1 107 ? -23.379 11.672 5.382 1.00 72.38 107 SER A C 1
ATOM 858 O O . SER A 1 107 ? -23.785 11.394 4.253 1.00 72.38 107 SER A O 1
ATOM 860 N N . ARG A 1 108 ? -22.307 12.460 5.551 1.00 68.69 108 ARG A N 1
ATOM 861 C CA . ARG A 1 108 ? -21.508 12.990 4.429 1.00 68.69 108 ARG A CA 1
ATOM 862 C C . ARG A 1 108 ? -20.749 11.892 3.685 1.00 68.69 108 ARG A C 1
ATOM 864 O O . ARG A 1 108 ? -20.582 12.000 2.470 1.00 68.69 108 ARG A O 1
ATOM 871 N N . ILE A 1 109 ? -20.262 10.869 4.387 1.00 66.88 109 ILE A N 1
ATOM 872 C CA . ILE A 1 109 ? -19.628 9.693 3.771 1.00 66.88 109 ILE A CA 1
ATOM 873 C C . ILE A 1 109 ? -20.653 8.952 2.904 1.00 66.88 109 ILE A C 1
ATOM 875 O O . ILE A 1 109 ? -20.346 8.615 1.758 1.00 66.88 109 ILE A O 1
ATOM 879 N N . ASP A 1 110 ? -21.873 8.788 3.409 1.00 68.62 110 ASP A N 1
ATOM 880 C CA . ASP A 1 110 ? -22.964 8.099 2.718 1.00 68.62 110 ASP A CA 1
ATOM 881 C C . ASP A 1 110 ? -23.430 8.857 1.476 1.00 68.62 110 ASP A C 1
ATOM 883 O O . ASP A 1 110 ? -23.498 8.279 0.389 1.00 68.62 110 ASP A O 1
ATOM 887 N N . ALA A 1 111 ? -23.624 10.174 1.591 1.00 64.50 111 ALA A N 1
ATOM 888 C CA . ALA A 1 111 ? -23.994 11.042 0.472 1.00 64.50 111 ALA A CA 1
ATOM 889 C C . ALA A 1 111 ? -22.955 11.049 -0.668 1.00 64.50 111 ALA A C 1
ATOM 891 O O . ALA A 1 111 ? -23.291 11.311 -1.821 1.00 64.50 111 ALA A O 1
ATOM 892 N N . ARG A 1 112 ? -21.682 10.746 -0.371 1.00 64.50 112 ARG A N 1
ATOM 893 C CA . ARG A 1 112 ? -20.590 10.676 -1.361 1.00 64.50 112 ARG A CA 1
ATOM 894 C C . ARG A 1 112 ? -20.519 9.339 -2.109 1.00 64.50 112 ARG A C 1
ATOM 896 O O . ARG A 1 112 ? -19.666 9.198 -2.985 1.00 64.50 112 ARG A O 1
ATOM 903 N N . GLY A 1 113 ? -21.397 8.382 -1.795 1.00 50.44 113 GLY A N 1
ATOM 904 C CA . GLY A 1 113 ? -21.719 7.249 -2.664 1.00 50.44 113 GLY A CA 1
ATOM 905 C C . GLY A 1 113 ? -20.514 6.423 -3.117 1.00 50.44 113 GLY A C 1
ATOM 906 O O . GLY A 1 113 ? -20.251 6.345 -4.317 1.00 50.44 113 GLY A O 1
ATOM 907 N N . ARG A 1 114 ? -19.764 5.843 -2.165 1.00 54.44 114 ARG A N 1
ATOM 908 C CA . ARG A 1 114 ? -18.860 4.682 -2.353 1.00 54.44 114 ARG A CA 1
ATOM 909 C C . ARG A 1 114 ? -18.162 4.324 -1.030 1.00 54.44 114 ARG A C 1
ATOM 911 O O . ARG A 1 114 ? -17.021 4.726 -0.795 1.00 54.44 114 ARG A O 1
ATOM 918 N N . ARG A 1 115 ? -18.839 3.555 -0.167 1.00 58.69 115 ARG A N 1
ATOM 919 C CA . ARG A 1 115 ? -18.169 2.836 0.931 1.00 58.69 115 ARG A CA 1
ATOM 920 C C . ARG A 1 115 ? -17.439 1.622 0.335 1.00 58.69 115 ARG A C 1
ATOM 922 O O . ARG A 1 115 ? -18.058 0.893 -0.442 1.00 58.69 115 ARG A O 1
ATOM 929 N N . PRO A 1 116 ? -16.145 1.396 0.622 1.00 56.03 116 PRO A N 1
ATOM 930 C CA . PRO A 1 116 ? -15.483 0.149 0.260 1.00 56.03 116 PRO A CA 1
ATOM 931 C C . PRO A 1 116 ? -16.241 -1.026 0.886 1.00 56.03 116 PRO A C 1
ATOM 933 O O . PRO A 1 116 ? -16.459 -1.046 2.089 1.00 56.03 116 PRO A O 1
ATOM 936 N N . THR A 1 117 ? -16.630 -2.021 0.093 1.00 57.78 117 THR A N 1
ATOM 937 C CA . THR A 1 117 ? -17.318 -3.222 0.601 1.00 57.78 117 THR A CA 1
ATOM 938 C C . THR A 1 117 ? -16.356 -4.249 1.185 1.00 57.78 117 THR A C 1
ATOM 940 O O . THR A 1 117 ? -16.791 -5.239 1.762 1.00 57.78 117 THR A O 1
ATOM 943 N N . SER A 1 118 ? -15.040 -4.029 1.077 1.00 58.59 118 SER A N 1
ATOM 944 C CA . SER A 1 118 ? -14.039 -5.013 1.497 1.00 58.59 118 SER A CA 1
ATOM 945 C C . SER A 1 118 ? -14.126 -5.359 2.985 1.00 58.59 118 SER A C 1
ATOM 947 O O . SER A 1 118 ? -13.671 -6.430 3.376 1.00 58.59 118 SER A O 1
ATOM 949 N N . TRP A 1 119 ? -14.646 -4.448 3.819 1.00 67.75 119 TRP A N 1
ATOM 950 C CA . TRP A 1 119 ? -14.861 -4.662 5.255 1.00 67.75 119 TRP A CA 1
ATOM 951 C C . TRP A 1 119 ? -16.342 -4.601 5.644 1.00 67.75 119 TRP A C 1
ATOM 953 O O . TRP A 1 119 ? -16.632 -4.417 6.819 1.00 67.75 119 TRP A O 1
ATOM 963 N N . GLY A 1 120 ? -17.248 -4.743 4.670 1.00 71.75 120 GLY A N 1
ATOM 964 C CA . GLY A 1 120 ? -18.692 -4.657 4.867 1.00 71.75 120 GLY A CA 1
ATOM 965 C C . GLY A 1 120 ? -19.177 -5.605 5.958 1.00 71.75 120 GLY A C 1
ATOM 966 O O . GLY A 1 120 ? -19.295 -6.801 5.712 1.00 71.75 120 GLY A O 1
ATOM 967 N N . THR A 1 121 ? -19.444 -5.064 7.141 1.00 77.56 121 THR A N 1
ATOM 968 C CA . THR A 1 121 ? -20.101 -5.747 8.260 1.00 77.56 121 THR A CA 1
ATOM 969 C C . THR A 1 121 ? -21.247 -4.870 8.735 1.00 77.56 121 THR A C 1
ATOM 971 O O . THR A 1 121 ? -21.190 -3.642 8.621 1.00 77.56 121 THR A O 1
ATOM 974 N N . TRP A 1 122 ? -22.282 -5.495 9.272 1.00 76.31 122 TRP A N 1
ATOM 975 C CA . TRP A 1 122 ? -23.451 -4.850 9.853 1.00 76.31 122 TRP A CA 1
ATOM 976 C C . TRP A 1 122 ? -23.422 -4.940 11.377 1.00 76.31 122 TRP A C 1
ATOM 978 O O . TRP A 1 122 ? -22.655 -5.706 11.952 1.00 76.31 122 TRP A O 1
ATOM 988 N N . GLU A 1 123 ? -24.243 -4.142 12.059 1.00 76.31 123 GLU A N 1
ATOM 989 C CA . GLU A 1 123 ? -24.278 -4.124 13.532 1.00 76.31 123 GLU A CA 1
ATOM 990 C C . GLU A 1 123 ? -24.606 -5.495 14.144 1.00 76.31 123 GLU A C 1
ATOM 992 O O . GLU A 1 123 ? -24.125 -5.821 15.229 1.00 76.31 123 GLU A O 1
ATOM 997 N N . ASP A 1 124 ? -25.360 -6.324 13.423 1.00 74.44 124 ASP A N 1
ATOM 998 C CA . ASP A 1 124 ? -25.709 -7.681 13.844 1.00 74.44 124 ASP A CA 1
ATOM 999 C C . ASP A 1 124 ? -24.544 -8.678 13.730 1.00 74.44 124 ASP A C 1
ATOM 1001 O O . ASP A 1 124 ? -24.580 -9.734 14.364 1.00 74.44 124 ASP A O 1
ATOM 1005 N N . ASP A 1 125 ? -23.478 -8.324 13.003 1.00 78.75 125 ASP A N 1
ATOM 1006 C CA . ASP A 1 125 ? -22.284 -9.158 12.819 1.00 78.75 125 ASP A CA 1
ATOM 1007 C C . ASP A 1 125 ? -21.297 -9.061 14.002 1.00 78.75 125 ASP A C 1
ATOM 1009 O O . ASP A 1 125 ? -20.183 -9.591 13.936 1.00 78.75 125 ASP A O 1
ATOM 1013 N N . VAL A 1 126 ? -21.662 -8.373 15.093 1.00 85.38 126 VAL A N 1
ATOM 1014 C CA . VAL A 1 126 ? -20.847 -8.330 16.317 1.00 85.38 126 VAL A CA 1
ATOM 1015 C C . VAL A 1 126 ? -20.808 -9.731 16.954 1.00 85.38 126 VAL A C 1
ATOM 1017 O O . VAL A 1 126 ? -21.859 -10.256 17.339 1.00 85.38 126 VAL A O 1
ATOM 1020 N N . PRO A 1 127 ? -19.619 -10.346 17.116 1.00 82.62 127 PRO A N 1
ATOM 1021 C CA . PRO A 1 127 ? -19.502 -11.691 17.659 1.00 82.62 127 PRO A CA 1
ATOM 1022 C C . PRO A 1 127 ? -20.052 -11.799 19.081 1.00 82.62 127 PRO A C 1
ATOM 1024 O O . PRO A 1 127 ? -19.803 -10.941 19.929 1.00 82.62 127 PRO A O 1
ATOM 1027 N N . ARG A 1 128 ? -20.763 -12.895 19.359 1.00 83.06 128 ARG A N 1
ATOM 1028 C CA . ARG A 1 128 ? -21.311 -13.213 20.684 1.00 83.06 128 ARG A CA 1
ATOM 1029 C C . ARG A 1 128 ? -20.579 -14.421 21.267 1.00 83.06 128 ARG A C 1
ATOM 1031 O O . ARG A 1 128 ? -20.277 -15.360 20.541 1.00 83.06 128 ARG A O 1
ATOM 1038 N N . GLY A 1 129 ? -20.320 -14.403 22.575 1.00 78.81 129 GLY A N 1
ATOM 1039 C CA . GLY A 1 129 ? -19.722 -15.539 23.291 1.00 78.81 129 GLY A CA 1
ATOM 1040 C C . GLY A 1 129 ? -18.208 -15.722 23.112 1.00 78.81 129 GLY A C 1
ATOM 1041 O O . GLY A 1 129 ? -17.703 -16.792 23.435 1.00 78.81 129 GLY A O 1
ATOM 1042 N N . MET A 1 130 ? -17.487 -14.712 22.612 1.00 83.19 130 MET A N 1
ATOM 1043 C CA . MET A 1 130 ? -16.017 -14.692 22.629 1.00 83.19 130 MET A CA 1
ATOM 1044 C C . MET A 1 130 ? -15.485 -14.264 23.999 1.00 83.19 130 MET A C 1
ATOM 1046 O O . MET A 1 130 ? -16.123 -13.478 24.702 1.00 83.19 130 MET A O 1
ATOM 1050 N N . ASP A 1 131 ? -14.289 -14.736 24.350 1.00 88.94 131 ASP A N 1
ATOM 1051 C CA . ASP A 1 131 ? -13.537 -14.190 25.476 1.00 88.94 131 ASP A CA 1
ATOM 1052 C C . ASP A 1 131 ? -13.029 -12.766 25.175 1.00 88.94 131 ASP A C 1
ATOM 1054 O O . ASP A 1 131 ? -12.968 -12.329 24.022 1.00 88.94 131 ASP A O 1
ATOM 1058 N N . ALA A 1 132 ? -12.669 -12.032 26.230 1.00 82.06 132 ALA A N 1
ATOM 1059 C CA . ALA A 1 132 ? -12.310 -10.618 26.137 1.00 82.06 132 ALA A CA 1
ATOM 1060 C C . ALA A 1 132 ? -11.084 -10.351 25.243 1.00 82.06 132 ALA A C 1
ATOM 1062 O O . ALA A 1 132 ? -11.056 -9.346 24.533 1.00 82.06 132 ALA A O 1
ATOM 1063 N N . GLU A 1 133 ? -10.096 -11.247 25.241 1.00 80.38 133 GLU A N 1
ATOM 1064 C CA . GLU A 1 133 ? -8.871 -11.092 24.452 1.00 80.38 133 GLU A CA 1
ATOM 1065 C C . GLU A 1 133 ? -9.130 -11.337 22.965 1.00 80.38 133 GLU A C 1
ATOM 1067 O O . GLU A 1 133 ? -8.742 -10.534 22.114 1.00 80.38 133 GLU A O 1
ATOM 1072 N N . THR A 1 134 ? -9.846 -12.411 22.640 1.00 78.88 134 THR A N 1
ATOM 1073 C CA . THR A 1 134 ? -10.280 -12.701 21.266 1.00 78.88 134 THR A CA 1
ATOM 1074 C C . THR A 1 134 ? -11.183 -11.585 20.734 1.00 78.88 134 THR A C 1
ATOM 1076 O O . THR A 1 134 ? -10.992 -11.095 19.619 1.00 78.88 134 THR A O 1
ATOM 1079 N N . PHE A 1 135 ? -12.111 -11.085 21.557 1.00 84.25 135 PHE A N 1
ATOM 1080 C CA . PHE A 1 135 ? -12.976 -9.966 21.188 1.00 84.25 135 PHE A CA 1
ATOM 1081 C C . PHE A 1 135 ? -12.188 -8.677 20.924 1.00 84.25 135 PHE A C 1
ATOM 1083 O O . PHE A 1 135 ? -12.448 -7.981 19.941 1.00 84.25 135 PHE A O 1
ATOM 1090 N N . LYS A 1 136 ? -11.189 -8.363 21.757 1.00 84.12 136 LYS A N 1
ATOM 1091 C CA . LYS A 1 136 ? -10.315 -7.198 21.566 1.00 84.12 136 LYS A CA 1
ATOM 1092 C C . LYS A 1 136 ? -9.501 -7.306 20.274 1.00 84.12 136 LYS A C 1
ATOM 1094 O O . LYS A 1 136 ? -9.462 -6.357 19.488 1.00 84.12 136 LYS A O 1
ATOM 1099 N N . LYS A 1 137 ? -8.936 -8.481 19.989 1.00 81.12 137 LYS A N 1
ATOM 1100 C CA . LYS A 1 137 ? -8.225 -8.745 18.728 1.00 81.12 137 LYS A CA 1
ATOM 1101 C C . LYS A 1 137 ? -9.136 -8.632 17.512 1.00 81.12 137 LYS A C 1
ATOM 1103 O O . LYS A 1 137 ? -8.718 -8.094 16.484 1.00 81.12 137 LYS A O 1
ATOM 1108 N N . TRP A 1 138 ? -10.377 -9.101 17.612 1.00 85.31 138 TRP A N 1
ATOM 1109 C CA . TRP A 1 138 ? -11.384 -8.890 16.578 1.00 85.31 138 TRP A CA 1
ATOM 1110 C C . TRP A 1 138 ? -11.680 -7.397 16.392 1.00 85.31 138 TRP A C 1
ATOM 1112 O O . TRP A 1 138 ? -11.671 -6.932 15.248 1.00 85.31 138 TRP A O 1
ATOM 1122 N N . LEU A 1 139 ? -11.887 -6.647 17.483 1.00 85.81 139 LEU A N 1
ATOM 1123 C CA . LEU A 1 139 ? -12.251 -5.224 17.481 1.00 85.81 139 LEU A CA 1
ATOM 1124 C C . LEU A 1 139 ? -11.217 -4.375 16.738 1.00 85.81 139 LEU A C 1
ATOM 1126 O O . LEU A 1 139 ? -11.582 -3.567 15.887 1.00 85.81 139 LEU A O 1
ATOM 1130 N N . TRP A 1 140 ? -9.932 -4.619 16.989 1.00 83.38 140 TRP A N 1
ATOM 1131 C CA . TRP A 1 140 ? -8.831 -3.871 16.375 1.00 83.38 140 TRP A CA 1
ATOM 1132 C C . TRP A 1 140 ? -8.247 -4.534 15.120 1.00 83.38 140 TRP A C 1
ATOM 1134 O O . TRP A 1 140 ? -7.221 -4.091 14.601 1.00 83.38 140 TRP A O 1
ATOM 1144 N N . ARG A 1 141 ? -8.908 -5.581 14.595 1.00 72.88 141 ARG A N 1
ATOM 1145 C CA . ARG A 1 141 ? -8.433 -6.400 13.460 1.00 72.88 141 ARG A CA 1
ATOM 1146 C C . ARG A 1 141 ? -6.975 -6.844 13.617 1.00 72.88 141 ARG A C 1
ATOM 1148 O O . ARG A 1 141 ? -6.191 -6.841 12.665 1.00 72.88 141 ARG A O 1
ATOM 1155 N N . VAL A 1 142 ? -6.624 -7.263 14.826 1.00 62.03 142 VAL A N 1
ATOM 1156 C CA . VAL A 1 142 ? -5.408 -8.037 15.081 1.00 62.03 142 VAL A CA 1
ATOM 1157 C C . VAL A 1 142 ? -5.577 -9.439 14.479 1.00 62.03 142 VAL A C 1
ATOM 1159 O O . VAL A 1 142 ? -4.643 -9.991 13.901 1.00 62.03 142 VAL A O 1
ATOM 1162 N N . GLU A 1 143 ? -6.798 -9.984 14.503 1.00 45.72 143 GLU A N 1
ATOM 1163 C CA . GLU A 1 143 ? -7.142 -11.230 13.814 1.00 45.72 143 GLU A CA 1
ATOM 1164 C C . GLU A 1 143 ? -7.310 -11.027 12.305 1.00 45.72 143 GLU A C 1
ATOM 1166 O O . GLU A 1 143 ? -8.023 -10.139 11.838 1.00 45.72 143 GLU A O 1
ATOM 1171 N N . GLY A 1 144 ? -6.615 -11.856 11.525 1.00 43.44 144 GLY A N 1
ATOM 1172 C CA . GLY A 1 144 ? -6.509 -11.694 10.073 1.00 43.44 144 GLY A CA 1
ATOM 1173 C C . GLY A 1 144 ? -5.308 -10.855 9.638 1.00 43.44 144 GLY A C 1
ATOM 1174 O O . GLY A 1 144 ? -4.964 -10.875 8.458 1.00 43.44 144 GLY A O 1
ATOM 1175 N N . GLN A 1 145 ? -4.569 -10.249 10.578 1.00 39.38 145 GLN A N 1
ATOM 1176 C CA . GLN A 1 145 ? -3.135 -10.064 10.386 1.00 39.38 145 GLN A CA 1
ATOM 1177 C C . GLN A 1 145 ? -2.437 -11.417 10.555 1.00 39.38 145 GLN A C 1
ATOM 1179 O O . GLN A 1 145 ? -1.554 -11.600 11.392 1.00 39.38 145 GLN A O 1
ATOM 1184 N N . SER A 1 146 ? -2.681 -12.338 9.619 1.00 34.50 146 SER A N 1
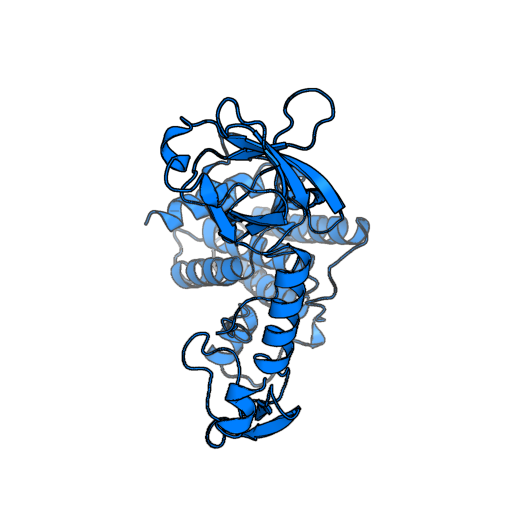ATOM 1185 C CA . SER A 1 146 ? -1.463 -12.802 8.984 1.00 34.50 146 SER A CA 1
ATOM 1186 C C . SER A 1 146 ? -0.833 -11.512 8.463 1.00 34.50 146 SER A C 1
ATOM 1188 O O . SER A 1 146 ? -1.314 -10.909 7.504 1.00 34.50 146 SER A O 1
ATOM 1190 N N . ILE A 1 147 ? 0.251 -11.062 9.098 1.00 38.31 147 ILE A N 1
ATOM 1191 C CA . ILE A 1 147 ? 1.403 -10.706 8.281 1.00 38.31 147 ILE A CA 1
ATOM 1192 C C . ILE A 1 147 ? 1.404 -11.829 7.252 1.00 38.31 147 ILE A C 1
ATOM 1194 O O . ILE A 1 147 ? 1.629 -12.974 7.641 1.00 38.31 147 ILE A O 1
ATOM 1198 N N . GLU A 1 148 ? 0.913 -11.583 6.035 1.00 39.81 148 GLU A N 1
ATOM 1199 C CA . GLU A 1 148 ? 1.069 -12.550 4.965 1.00 39.81 148 GLU A CA 1
ATOM 1200 C C . GLU A 1 148 ? 2.575 -12.767 4.975 1.00 39.81 148 GLU A C 1
ATOM 1202 O O . GLU A 1 148 ? 3.336 -11.866 4.624 1.00 39.81 148 GLU A O 1
ATOM 1207 N N . ARG A 1 149 ? 3.031 -13.879 5.566 1.00 42.66 149 ARG A N 1
ATOM 1208 C CA . ARG A 1 149 ? 4.451 -14.209 5.705 1.00 42.66 149 ARG A CA 1
ATOM 1209 C C . ARG A 1 149 ? 4.912 -14.754 4.357 1.00 42.66 149 ARG A C 1
ATOM 1211 O O . ARG A 1 149 ? 5.486 -15.828 4.262 1.00 42.66 149 ARG A O 1
ATOM 1218 N N . GLY A 1 150 ? 4.555 -14.019 3.316 1.00 50.09 150 GLY A N 1
ATOM 1219 C CA . GLY A 1 150 ? 4.718 -14.318 1.919 1.00 50.09 150 GLY A CA 1
ATOM 1220 C C . GLY A 1 150 ? 4.811 -12.996 1.161 1.00 50.09 150 GLY A C 1
ATOM 1221 O O . GLY A 1 150 ? 4.391 -11.948 1.668 1.00 50.09 150 GLY A O 1
ATOM 1222 N N . PRO A 1 151 ? 5.402 -13.007 -0.036 1.00 56.22 151 PRO A N 1
ATOM 1223 C CA . PRO A 1 151 ? 5.492 -11.821 -0.872 1.00 56.22 151 PRO A CA 1
ATOM 1224 C C . PRO A 1 151 ? 4.096 -11.236 -1.083 1.00 56.22 151 PRO A C 1
ATOM 1226 O O . PRO A 1 151 ? 3.134 -11.979 -1.253 1.00 56.22 151 PRO A O 1
ATOM 1229 N N . ARG A 1 152 ? 3.956 -9.910 -1.056 1.00 67.75 152 ARG A N 1
ATOM 1230 C CA . ARG A 1 152 ? 2.687 -9.269 -1.424 1.00 67.75 152 ARG A CA 1
ATOM 1231 C C . ARG A 1 152 ? 2.575 -9.283 -2.943 1.00 67.75 152 ARG A C 1
ATOM 1233 O O . ARG A 1 152 ? 3.525 -8.882 -3.607 1.00 67.75 152 ARG A O 1
ATOM 1240 N N . GLY A 1 153 ? 1.420 -9.678 -3.474 1.00 75.25 153 GLY A N 1
ATOM 1241 C CA . GLY A 1 153 ? 1.191 -9.656 -4.918 1.00 75.25 153 GLY A CA 1
ATOM 1242 C C . GLY A 1 153 ? 1.432 -8.268 -5.517 1.00 75.25 153 GLY A C 1
ATOM 1243 O O . GLY A 1 153 ? 0.859 -7.283 -5.043 1.00 75.25 153 GLY A O 1
ATOM 1244 N N . LEU A 1 154 ? 2.248 -8.189 -6.569 1.00 85.19 154 LEU A N 1
ATOM 1245 C CA . LEU A 1 154 ? 2.621 -6.931 -7.223 1.00 85.19 154 LEU A CA 1
ATOM 1246 C C . LEU A 1 154 ? 1.423 -6.219 -7.877 1.00 85.19 154 LEU A C 1
ATOM 1248 O O . LEU A 1 154 ? 1.449 -5.006 -8.058 1.00 85.19 154 LEU A O 1
ATOM 1252 N N . ARG A 1 155 ? 0.314 -6.930 -8.128 1.00 82.50 155 ARG A N 1
ATOM 1253 C CA . ARG A 1 155 ? -0.951 -6.348 -8.618 1.00 82.50 155 ARG A CA 1
ATOM 1254 C C . ARG A 1 155 ? -1.761 -5.600 -7.552 1.00 82.50 155 ARG A C 1
ATOM 1256 O O . ARG A 1 155 ? -2.769 -4.960 -7.865 1.00 82.50 155 ARG A O 1
ATOM 1263 N N . ARG A 1 156 ? -1.363 -5.664 -6.276 1.00 78.50 156 ARG A N 1
ATOM 1264 C CA . ARG A 1 156 ? -2.069 -4.993 -5.174 1.00 78.50 156 ARG A CA 1
ATOM 1265 C C . ARG A 1 156 ? -1.850 -3.484 -5.228 1.00 78.50 156 ARG A C 1
ATOM 1267 O O . ARG A 1 156 ? -0.908 -2.963 -4.642 1.00 78.50 156 ARG A O 1
ATOM 1274 N N . ARG A 1 157 ? -2.778 -2.764 -5.861 1.00 77.94 157 ARG A N 1
ATOM 1275 C CA . ARG A 1 157 ? -2.705 -1.305 -6.099 1.00 77.94 157 ARG A CA 1
ATOM 1276 C C . ARG A 1 157 ? -2.600 -0.429 -4.843 1.00 77.94 157 ARG A C 1
ATOM 1278 O O . ARG A 1 157 ? -2.252 0.740 -4.948 1.00 77.94 157 ARG A O 1
ATOM 1285 N N . ASN A 1 158 ? -2.915 -0.951 -3.659 1.00 69.94 158 ASN A N 1
ATOM 1286 C CA . ASN A 1 158 ? -2.718 -0.242 -2.390 1.00 69.94 158 ASN A CA 1
ATOM 1287 C C . ASN A 1 158 ? -1.257 -0.272 -1.901 1.00 69.94 158 ASN A C 1
ATOM 1289 O O . ASN A 1 158 ? -0.869 0.608 -1.133 1.00 69.94 158 ASN A O 1
ATOM 1293 N N . VAL A 1 159 ? -0.481 -1.272 -2.331 1.00 79.19 159 VAL A N 1
ATOM 1294 C CA . VAL A 1 159 ? 0.944 -1.464 -2.011 1.00 79.19 159 VAL A CA 1
ATOM 1295 C C . VAL A 1 159 ? 1.810 -1.029 -3.191 1.00 79.19 159 VAL A C 1
ATOM 1297 O O . VAL A 1 159 ? 2.775 -0.299 -2.994 1.00 79.19 159 VAL A O 1
ATOM 1300 N N . PHE A 1 160 ? 1.414 -1.411 -4.407 1.00 87.19 160 PHE A N 1
ATOM 1301 C CA . PHE A 1 160 ? 2.071 -1.072 -5.666 1.00 87.19 160 PHE A CA 1
ATOM 1302 C C . PHE A 1 160 ? 1.171 -0.183 -6.536 1.00 87.19 160 PHE A C 1
ATOM 1304 O O . PHE A 1 160 ? 0.563 -0.652 -7.501 1.00 87.19 160 PHE A O 1
ATOM 1311 N N . PRO A 1 161 ? 0.973 1.090 -6.153 1.00 85.25 161 PRO A N 1
ATOM 1312 C CA . PRO A 1 161 ? 0.091 1.988 -6.883 1.00 85.25 161 PRO A CA 1
ATOM 1313 C C . PRO A 1 161 ? 0.670 2.371 -8.260 1.00 85.25 161 PRO A C 1
ATOM 1315 O O . PRO A 1 161 ? 1.862 2.674 -8.351 1.00 85.25 161 PRO A O 1
ATOM 1318 N N . PRO A 1 162 ? -0.166 2.453 -9.315 1.00 87.38 162 PRO A N 1
ATOM 1319 C CA . PRO A 1 162 ? 0.184 3.179 -10.534 1.00 87.38 162 PRO A CA 1
ATOM 1320 C C . PRO A 1 162 ? 0.339 4.672 -10.236 1.00 87.38 162 PRO A C 1
ATOM 1322 O O . PRO A 1 162 ? -0.137 5.164 -9.202 1.00 87.38 162 PRO A O 1
ATOM 1325 N N . TYR A 1 163 ? 0.915 5.423 -11.176 1.00 88.56 163 TYR A N 1
ATOM 1326 C CA . TYR A 1 163 ? 1.154 6.853 -11.014 1.00 88.56 163 TYR A CA 1
ATOM 1327 C C . TYR A 1 163 ? -0.117 7.585 -10.613 1.00 88.56 163 TYR A C 1
ATOM 1329 O O . TYR A 1 163 ? -0.109 8.351 -9.659 1.00 88.56 163 TYR A O 1
ATOM 1337 N N . ALA A 1 164 ? -1.245 7.292 -11.266 1.00 83.06 164 ALA A N 1
ATOM 1338 C CA . ALA A 1 164 ? -2.529 7.934 -10.995 1.00 83.06 164 ALA A CA 1
ATOM 1339 C C . ALA A 1 164 ? -2.980 7.842 -9.523 1.00 83.06 164 ALA A C 1
ATOM 1341 O O . ALA A 1 164 ? -3.680 8.742 -9.053 1.00 83.06 164 ALA A O 1
ATOM 1342 N N . LEU A 1 165 ? -2.544 6.821 -8.781 1.00 81.62 165 LEU A N 1
ATOM 1343 C CA . LEU A 1 165 ? -2.877 6.620 -7.368 1.00 81.62 165 LEU A CA 1
ATOM 1344 C C . LEU A 1 165 ? -1.772 7.071 -6.409 1.00 81.62 165 LEU A C 1
ATOM 1346 O O . LEU A 1 165 ? -1.971 7.011 -5.195 1.00 81.62 165 LEU A O 1
ATOM 1350 N N . LEU A 1 166 ? -0.638 7.551 -6.927 1.00 81.25 166 LEU A N 1
ATOM 135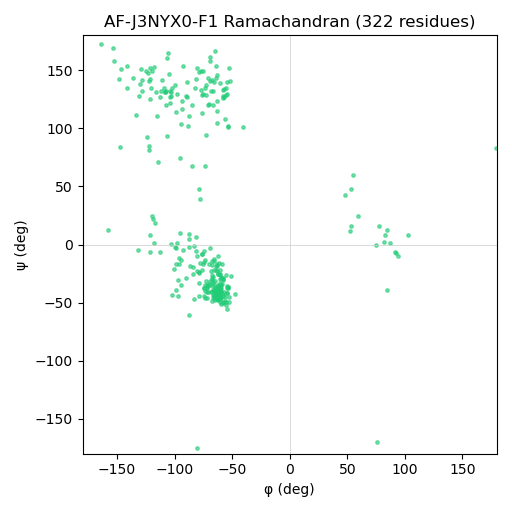1 C CA . LEU A 1 166 ? 0.427 8.053 -6.079 1.00 81.25 166 LEU A CA 1
ATOM 1352 C C . LEU A 1 166 ? -0.014 9.287 -5.281 1.00 81.25 166 LEU A C 1
ATOM 1354 O O . LEU A 1 166 ? -0.741 10.154 -5.791 1.00 81.25 166 LEU A O 1
ATOM 1358 N N . PRO A 1 167 ? 0.451 9.393 -4.029 1.00 76.00 167 PRO A N 1
ATOM 1359 C CA . PRO A 1 167 ? 0.199 10.558 -3.208 1.00 76.00 167 PRO A CA 1
ATOM 1360 C C . PRO A 1 167 ? 0.833 11.822 -3.797 1.00 76.00 167 PRO A C 1
ATOM 1362 O O . PRO A 1 167 ? 1.941 11.783 -4.320 1.00 76.00 167 PRO A O 1
ATOM 1365 N N . ARG A 1 168 ? 0.179 12.974 -3.618 1.00 74.75 168 ARG A N 1
ATOM 1366 C CA . ARG A 1 168 ? 0.856 14.278 -3.721 1.00 74.75 168 ARG A CA 1
ATOM 1367 C C . ARG A 1 168 ? 1.644 14.558 -2.429 1.00 74.75 168 ARG A C 1
ATOM 1369 O O . ARG A 1 168 ? 1.181 14.122 -1.360 1.00 74.75 168 ARG A O 1
ATOM 1376 N N . PRO A 1 169 ? 2.780 15.279 -2.503 1.00 69.25 169 PRO A N 1
ATOM 1377 C CA . PRO A 1 169 ? 3.553 15.684 -1.343 1.00 69.25 169 PRO A CA 1
ATOM 1378 C C . PRO A 1 169 ? 2.653 16.450 -0.390 1.00 69.25 169 PRO A C 1
ATOM 1380 O O . PRO A 1 169 ? 1.847 17.298 -0.788 1.00 69.25 169 PRO A O 1
ATOM 1383 N N . LEU A 1 170 ? 2.767 16.102 0.882 1.00 62.09 170 LEU A N 1
ATOM 1384 C CA . LEU A 1 170 ? 2.057 16.811 1.925 1.00 62.09 170 LEU A CA 1
ATOM 1385 C C . LEU A 1 170 ? 2.676 18.210 2.101 1.00 62.09 170 LEU A C 1
ATOM 1387 O O . LEU A 1 170 ? 3.897 18.349 1.997 1.00 62.09 170 LEU A O 1
ATOM 1391 N N . PRO A 1 171 ? 1.864 19.251 2.372 1.00 57.34 171 PRO A N 1
ATOM 1392 C CA . PRO A 1 171 ? 2.390 20.552 2.779 1.00 57.34 171 PRO A CA 1
ATOM 1393 C C . PRO A 1 171 ? 3.348 20.410 3.969 1.00 57.34 171 PRO A C 1
ATOM 1395 O O . PRO A 1 171 ? 3.161 19.514 4.788 1.00 57.34 171 PRO A O 1
ATOM 1398 N N . GLU A 1 172 ? 4.323 21.316 4.102 1.00 57.84 172 GLU A N 1
ATOM 1399 C CA . GLU A 1 172 ? 5.408 21.238 5.101 1.00 57.84 172 GLU A CA 1
ATOM 1400 C C . GLU A 1 172 ? 4.912 20.920 6.520 1.00 57.84 172 GLU A C 1
ATOM 1402 O O . GLU A 1 172 ? 5.434 20.034 7.189 1.00 57.84 172 GLU A O 1
ATOM 1407 N N . ARG A 1 173 ? 3.812 21.564 6.928 1.00 49.47 173 ARG A N 1
ATOM 1408 C CA . ARG A 1 173 ? 3.147 21.379 8.230 1.00 49.47 173 ARG A CA 1
ATOM 1409 C C . ARG A 1 173 ? 2.586 19.970 8.490 1.00 49.47 173 ARG A C 1
ATOM 1411 O O . ARG A 1 173 ? 2.154 19.682 9.597 1.00 49.47 173 ARG A O 1
ATOM 1418 N N . TYR A 1 174 ? 2.557 19.114 7.473 1.00 48.50 174 TYR A N 1
ATOM 1419 C CA . TYR A 1 174 ? 2.069 17.736 7.517 1.00 48.50 174 TYR A CA 1
ATOM 1420 C C . TYR A 1 174 ? 3.153 16.718 7.115 1.00 48.50 174 TYR A C 1
ATOM 1422 O O . TYR A 1 174 ? 2.835 15.541 6.949 1.00 48.50 174 TYR A O 1
ATOM 1430 N N . LYS A 1 175 ? 4.424 17.119 6.940 1.00 54.16 175 LYS A N 1
ATOM 1431 C CA . LYS A 1 175 ? 5.503 16.192 6.541 1.00 54.16 175 LYS A CA 1
ATOM 1432 C C . LYS A 1 175 ? 5.707 15.044 7.525 1.00 54.16 175 LYS A C 1
ATOM 1434 O O . LYS A 1 175 ? 5.929 13.915 7.092 1.00 54.16 175 LYS A O 1
ATOM 1439 N N . ASP A 1 176 ? 5.528 15.298 8.819 1.00 48.81 176 ASP A N 1
ATOM 1440 C CA . ASP A 1 176 ? 5.621 14.273 9.866 1.00 48.81 176 ASP A CA 1
ATOM 1441 C C . ASP A 1 176 ? 4.557 13.171 9.694 1.00 48.81 176 ASP A C 1
ATOM 1443 O O . ASP A 1 176 ? 4.782 12.018 10.069 1.00 48.81 176 ASP A O 1
ATOM 1447 N N . LEU A 1 177 ? 3.434 13.489 9.034 1.00 44.91 177 LEU A N 1
ATOM 1448 C CA . LEU A 1 177 ? 2.379 12.533 8.681 1.00 44.91 177 LEU A CA 1
ATOM 1449 C C . LEU A 1 177 ? 2.738 11.663 7.470 1.00 44.91 177 LEU A C 1
ATOM 1451 O O . LEU A 1 177 ? 2.124 10.620 7.248 1.00 44.91 177 LEU A O 1
ATOM 1455 N N . GLY A 1 178 ? 3.749 12.058 6.692 1.00 44.78 178 GLY A N 1
ATOM 1456 C CA . GLY A 1 178 ? 4.298 11.251 5.602 1.00 44.78 178 GLY A CA 1
ATOM 1457 C C . GLY A 1 178 ? 4.871 9.917 6.089 1.00 44.78 178 GLY A C 1
ATOM 1458 O O . GLY A 1 178 ? 4.909 8.952 5.328 1.00 44.7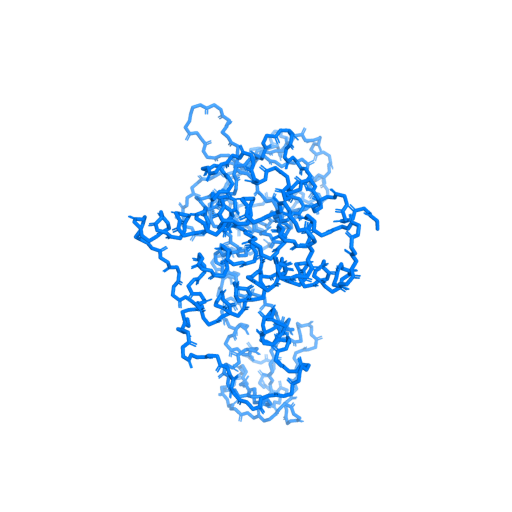8 178 GLY A O 1
ATOM 1459 N N . SER A 1 179 ? 5.224 9.817 7.377 1.00 47.34 179 SER A N 1
ATOM 1460 C CA . SER A 1 179 ? 5.628 8.558 8.015 1.00 47.34 179 SER A CA 1
ATOM 1461 C C . SER A 1 179 ? 4.521 7.491 8.018 1.00 47.34 179 SER A C 1
ATOM 1463 O O . SER A 1 179 ? 4.825 6.305 7.961 1.00 47.34 179 SER A O 1
ATOM 1465 N N . PHE A 1 180 ? 3.240 7.873 7.962 1.00 45.09 180 PHE A N 1
ATOM 1466 C CA . PHE A 1 180 ? 2.119 6.926 7.880 1.00 45.09 180 PHE A CA 1
ATOM 1467 C C . PHE A 1 180 ? 1.862 6.391 6.462 1.00 45.09 180 PHE A C 1
ATOM 1469 O O . PHE A 1 180 ? 1.096 5.445 6.292 1.00 45.09 180 PHE A O 1
ATOM 1476 N N . ARG A 1 181 ? 2.508 6.972 5.438 1.00 52.22 181 ARG A N 1
ATOM 1477 C CA . ARG A 1 181 ? 2.481 6.486 4.043 1.00 52.22 181 ARG A CA 1
ATOM 1478 C C . ARG A 1 181 ? 3.565 5.445 3.752 1.00 52.22 181 ARG A C 1
ATOM 1480 O O . ARG A 1 181 ? 3.727 5.031 2.606 1.00 52.22 181 ARG A O 1
ATOM 1487 N N . GLN A 1 182 ? 4.318 5.044 4.776 1.00 57.38 182 GLN A N 1
ATOM 1488 C CA . GLN A 1 182 ? 5.377 4.054 4.653 1.00 57.38 182 GLN A CA 1
ATOM 1489 C C . GLN A 1 182 ? 4.811 2.737 4.108 1.00 57.38 182 GLN A C 1
ATOM 1491 O O . GLN A 1 182 ? 3.797 2.238 4.599 1.00 57.38 182 GLN A O 1
ATOM 1496 N N . ASN A 1 183 ? 5.513 2.187 3.110 1.00 66.62 183 ASN A N 1
ATOM 1497 C CA . ASN A 1 183 ? 5.337 0.868 2.475 1.00 66.62 183 ASN A CA 1
ATOM 1498 C C . ASN A 1 183 ? 4.637 0.851 1.108 1.00 66.62 183 ASN A C 1
ATOM 1500 O O . ASN A 1 183 ? 4.375 -0.236 0.593 1.00 66.62 183 ASN A O 1
ATOM 1504 N N . GLN A 1 184 ? 4.369 2.005 0.488 1.00 78.06 184 GLN A N 1
ATOM 1505 C CA . GLN A 1 184 ? 4.009 2.027 -0.935 1.00 78.06 184 GLN A CA 1
ATOM 1506 C C . GLN A 1 184 ? 5.257 1.953 -1.815 1.00 78.06 184 GLN A C 1
ATOM 1508 O O . GLN A 1 184 ? 6.287 2.556 -1.511 1.00 78.06 184 GLN A O 1
ATOM 1513 N N . CYS A 1 185 ? 5.160 1.229 -2.923 1.00 88.06 185 CYS A N 1
ATOM 1514 C CA . CYS A 1 185 ? 6.241 1.049 -3.876 1.00 88.06 185 CYS A CA 1
ATOM 1515 C C . CYS A 1 185 ? 5.713 1.251 -5.295 1.00 88.06 185 CYS A C 1
ATOM 1517 O O . CYS A 1 185 ? 4.932 0.450 -5.790 1.00 88.06 185 CYS A O 1
ATOM 1519 N N . PHE A 1 186 ? 6.122 2.327 -5.956 1.00 91.88 186 PHE A N 1
ATOM 1520 C CA . PHE A 1 186 ? 5.814 2.500 -7.372 1.00 91.88 186 PHE A CA 1
ATOM 1521 C C . PHE A 1 186 ? 6.659 1.536 -8.203 1.00 91.88 186 PHE A C 1
ATOM 1523 O O . PHE A 1 186 ? 7.857 1.414 -7.947 1.00 91.88 186 PHE A O 1
ATOM 1530 N N . LEU A 1 187 ? 6.047 0.902 -9.201 1.00 93.38 187 LEU A N 1
ATOM 1531 C CA . LEU A 1 187 ? 6.728 0.074 -10.192 1.00 93.38 187 LEU A CA 1
ATOM 1532 C C . LEU A 1 187 ? 6.567 0.712 -11.569 1.00 93.38 187 LEU A C 1
ATOM 1534 O O . LEU A 1 187 ? 5.448 1.047 -11.958 1.00 93.38 187 LEU A O 1
ATOM 1538 N N . GLY A 1 188 ? 7.671 0.843 -12.298 1.00 93.56 188 GLY A N 1
ATOM 1539 C CA . GLY A 1 188 ? 7.651 1.296 -13.683 1.00 93.56 188 GLY A CA 1
ATOM 1540 C C . GLY A 1 188 ? 8.774 0.673 -14.498 1.00 93.56 188 GLY A C 1
ATOM 1541 O O . GLY A 1 188 ? 9.882 0.490 -13.995 1.00 93.56 188 GLY A O 1
ATOM 1542 N N . GLU A 1 189 ? 8.489 0.339 -15.748 1.00 94.75 189 GLU A N 1
ATOM 1543 C CA . GLU A 1 189 ? 9.483 -0.139 -16.704 1.00 94.75 189 GLU A CA 1
ATOM 1544 C C . GLU A 1 189 ? 10.224 1.040 -17.327 1.00 94.75 189 GLU A C 1
ATOM 1546 O O . GLU A 1 189 ? 9.600 2.013 -17.736 1.00 94.75 189 GLU A O 1
ATOM 1551 N N . ILE A 1 190 ? 11.549 0.962 -17.416 1.00 91.19 190 ILE A N 1
ATOM 1552 C CA . ILE A 1 190 ? 12.368 1.962 -18.097 1.00 91.19 190 ILE A CA 1
ATOM 1553 C C . ILE A 1 190 ? 12.108 1.855 -19.597 1.00 91.19 190 ILE A C 1
ATOM 1555 O O . ILE A 1 190 ? 12.386 0.820 -20.201 1.00 91.19 190 ILE A O 1
ATOM 1559 N N . VAL A 1 191 ? 11.643 2.944 -20.201 1.00 89.31 191 VAL A N 1
ATOM 1560 C CA . VAL A 1 191 ? 11.487 3.062 -21.657 1.00 89.31 191 VAL A CA 1
ATOM 1561 C C . VAL A 1 191 ? 12.686 3.772 -22.263 1.00 89.31 191 VAL A C 1
ATOM 1563 O O . VAL A 1 191 ? 13.249 3.315 -23.256 1.00 89.31 191 VAL A O 1
ATOM 1566 N N . SER A 1 192 ? 13.126 4.862 -21.637 1.00 82.00 192 SER A N 1
ATOM 1567 C CA . SER A 1 192 ? 14.276 5.631 -22.099 1.00 82.00 192 SER A CA 1
ATOM 1568 C C . SER A 1 192 ? 15.053 6.228 -20.924 1.00 82.00 192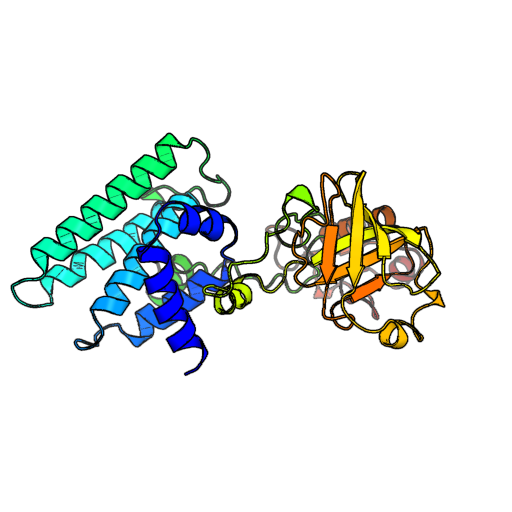 SER A C 1
ATOM 1570 O O . SER A 1 192 ? 14.516 6.493 -19.842 1.00 82.00 192 SER A O 1
ATOM 1572 N N . THR A 1 193 ? 16.359 6.411 -21.117 1.00 70.94 193 THR A N 1
ATOM 1573 C CA . THR A 1 193 ? 17.236 7.078 -20.151 1.00 70.94 193 THR A CA 1
ATOM 1574 C C . THR A 1 193 ? 17.892 8.278 -20.819 1.00 70.94 193 THR A C 1
ATOM 1576 O O . THR A 1 193 ? 18.529 8.159 -21.864 1.00 70.94 193 THR A O 1
ATOM 1579 N N . TYR A 1 194 ? 17.751 9.461 -20.218 1.00 66.50 194 TYR A N 1
ATOM 1580 C CA . TYR A 1 194 ? 18.405 10.664 -20.725 1.00 66.50 194 TYR A CA 1
ATOM 1581 C C . TYR A 1 194 ? 19.806 10.745 -20.097 1.00 66.50 194 TYR A C 1
ATOM 1583 O O . TYR A 1 194 ? 19.988 11.043 -18.914 1.00 66.50 194 TYR A O 1
ATOM 1591 N N . VAL A 1 195 ? 20.801 10.369 -20.905 1.00 50.53 195 VAL A N 1
ATOM 1592 C CA . VAL A 1 195 ? 22.151 9.936 -20.490 1.00 50.53 195 VAL A CA 1
ATOM 1593 C C . VAL A 1 195 ? 23.011 11.038 -19.873 1.00 50.53 195 VAL A C 1
ATOM 1595 O O . VAL A 1 195 ? 23.966 10.721 -19.170 1.00 50.53 195 VAL A O 1
ATOM 1598 N N . LEU A 1 196 ? 22.683 12.318 -20.065 1.00 49.59 196 LEU A N 1
ATOM 1599 C CA . LEU A 1 196 ? 23.612 13.381 -19.677 1.00 49.59 196 LEU A CA 1
ATOM 1600 C C . LEU A 1 196 ? 23.877 13.452 -18.166 1.00 49.59 196 LEU A C 1
ATOM 1602 O O . LEU A 1 196 ? 24.955 13.897 -17.812 1.00 49.59 196 LEU A O 1
ATOM 1606 N N . ASP A 1 197 ? 22.994 12.921 -17.303 1.00 54.94 197 ASP A N 1
ATOM 1607 C CA . ASP A 1 197 ? 23.275 12.814 -15.859 1.00 54.94 197 ASP A CA 1
ATOM 1608 C C . ASP A 1 197 ? 22.460 11.752 -15.082 1.00 54.94 197 ASP A C 1
ATOM 1610 O O . ASP A 1 197 ? 22.432 11.789 -13.859 1.00 54.94 197 ASP A O 1
ATOM 1614 N N . CYS A 1 198 ? 21.737 10.810 -15.706 1.00 59.47 198 CYS A N 1
ATOM 1615 C CA . CYS A 1 198 ? 20.830 9.877 -14.983 1.00 59.47 198 CYS A CA 1
ATOM 1616 C C . CYS A 1 198 ? 19.801 10.567 -14.051 1.00 59.47 198 CYS A C 1
ATOM 1618 O O . CYS A 1 198 ? 19.209 9.924 -13.184 1.00 59.47 198 CYS A O 1
ATOM 1620 N N . ARG A 1 199 ? 19.582 11.879 -14.209 1.00 70.19 199 ARG A N 1
ATOM 1621 C CA . ARG A 1 199 ? 18.651 12.662 -13.386 1.00 70.19 199 ARG A CA 1
ATOM 1622 C C . ARG A 1 199 ? 17.206 12.468 -13.803 1.00 70.19 199 ARG A C 1
ATOM 1624 O O . ARG A 1 199 ? 16.333 12.693 -12.977 1.00 70.19 199 ARG A O 1
ATOM 1631 N N . VAL A 1 200 ? 16.969 12.070 -15.052 1.00 77.06 200 VAL A N 1
ATOM 1632 C CA . VAL A 1 200 ? 15.632 11.856 -15.608 1.00 77.06 200 VAL A CA 1
ATOM 1633 C C . VAL A 1 200 ? 15.578 10.508 -16.310 1.00 77.06 200 VAL A C 1
ATOM 1635 O O . VAL A 1 200 ? 16.405 10.210 -17.174 1.00 77.06 200 VAL A O 1
ATOM 1638 N N . MET A 1 201 ? 14.587 9.707 -15.938 1.00 83.81 201 MET A N 1
ATOM 1639 C CA . MET A 1 201 ? 14.221 8.478 -16.633 1.00 83.81 201 MET A CA 1
ATOM 1640 C C . MET A 1 201 ? 12.771 8.554 -17.069 1.00 83.81 201 MET A C 1
ATOM 1642 O O . MET A 1 201 ? 11.926 9.029 -16.312 1.00 83.81 201 MET A O 1
ATOM 1646 N N . GLU A 1 202 ? 12.490 8.051 -18.260 1.00 88.50 202 GLU A N 1
ATOM 1647 C CA . GLU A 1 202 ? 11.128 7.837 -18.715 1.00 88.50 202 GLU A CA 1
ATOM 1648 C C . GLU A 1 202 ? 10.720 6.411 -18.384 1.00 88.50 202 GLU A C 1
ATOM 1650 O O . GLU A 1 202 ? 11.393 5.445 -18.762 1.00 88.50 202 GLU A O 1
ATOM 1655 N N . LEU A 1 203 ? 9.633 6.303 -17.635 1.00 91.88 203 LEU A N 1
ATOM 1656 C CA . LEU A 1 203 ? 9.072 5.053 -17.173 1.00 91.88 203 LEU A CA 1
ATOM 1657 C C . LEU A 1 203 ? 7.672 4.871 -17.741 1.00 91.88 203 LEU A C 1
ATOM 1659 O O . LEU A 1 203 ? 6.958 5.847 -17.956 1.00 91.88 203 LEU A O 1
ATOM 1663 N N . VAL A 1 204 ? 7.253 3.625 -17.888 1.00 92.50 204 VAL A N 1
ATOM 1664 C CA . VAL A 1 204 ? 5.852 3.263 -18.092 1.00 92.50 204 VAL A CA 1
ATOM 1665 C C . VAL A 1 204 ? 5.360 2.509 -16.861 1.00 92.50 204 VAL A C 1
ATOM 1667 O O . VAL A 1 204 ? 6.019 1.581 -16.393 1.00 92.50 204 VAL A O 1
ATOM 1670 N N . ASP A 1 205 ? 4.254 2.967 -16.274 1.00 91.56 205 ASP A N 1
ATOM 1671 C CA . ASP A 1 205 ? 3.677 2.356 -15.075 1.00 91.56 205 ASP A CA 1
ATOM 1672 C C . ASP A 1 205 ? 2.828 1.108 -15.385 1.00 91.56 205 ASP A C 1
ATOM 1674 O O . ASP A 1 205 ? 2.724 0.648 -16.516 1.00 91.56 205 ASP A O 1
ATOM 1678 N N . THR A 1 206 ? 2.192 0.548 -14.354 1.00 87.44 206 THR A N 1
ATOM 1679 C CA . THR A 1 206 ? 1.352 -0.660 -14.464 1.00 87.44 206 THR A CA 1
ATOM 1680 C C . THR A 1 206 ? 0.040 -0.475 -15.240 1.00 87.44 206 THR A C 1
ATOM 1682 O O . THR A 1 206 ? -0.715 -1.435 -15.382 1.00 87.44 206 THR A O 1
ATOM 1685 N N . LEU A 1 207 ? -0.271 0.745 -15.686 1.00 87.31 207 LEU A N 1
ATOM 1686 C CA . LEU A 1 207 ? -1.426 1.094 -16.517 1.00 87.31 207 LEU A CA 1
ATOM 1687 C C . LEU A 1 207 ? -0.985 1.699 -17.859 1.00 87.31 207 LEU A C 1
ATOM 1689 O O . LEU A 1 207 ? -1.730 2.484 -18.448 1.00 87.31 207 LEU A O 1
ATOM 1693 N N . ASP A 1 208 ? 0.230 1.376 -18.301 1.00 87.31 208 ASP A N 1
ATOM 1694 C CA . ASP A 1 208 ? 0.828 1.849 -19.549 1.00 87.31 208 ASP A CA 1
ATOM 1695 C C . ASP A 1 208 ? 0.960 3.379 -19.643 1.00 87.31 208 ASP A C 1
ATOM 1697 O O . ASP A 1 208 ? 1.022 3.964 -20.727 1.00 87.31 208 ASP A O 1
ATOM 1701 N N . ARG A 1 209 ? 1.016 4.067 -18.495 1.00 88.12 209 ARG A N 1
ATOM 1702 C CA . ARG A 1 209 ? 1.151 5.523 -18.448 1.00 88.12 209 ARG A CA 1
ATOM 1703 C C . ARG A 1 209 ? 2.620 5.924 -18.418 1.00 88.12 209 ARG A C 1
ATOM 1705 O O . ARG A 1 209 ? 3.358 5.489 -17.535 1.00 88.12 209 ARG A O 1
ATOM 1712 N N . ALA A 1 210 ? 3.011 6.808 -19.334 1.00 88.94 210 ALA A N 1
ATOM 1713 C CA . ALA A 1 210 ? 4.337 7.417 -19.344 1.00 88.94 210 ALA A CA 1
ATOM 1714 C C . ALA A 1 210 ? 4.516 8.373 -18.152 1.00 88.94 210 ALA A C 1
ATOM 1716 O O . ALA A 1 210 ? 3.653 9.205 -17.865 1.00 88.94 210 ALA A O 1
ATOM 1717 N N . VAL A 1 211 ? 5.636 8.238 -17.447 1.00 89.94 211 VAL A N 1
ATOM 1718 C CA . VAL A 1 211 ? 5.963 8.968 -16.219 1.00 89.94 211 VAL A CA 1
ATOM 1719 C C . VAL A 1 211 ? 7.443 9.318 -16.224 1.00 89.94 211 VAL A C 1
ATOM 1721 O O . VAL A 1 211 ? 8.291 8.462 -16.463 1.00 89.94 211 VAL A O 1
ATOM 1724 N N . LEU A 1 212 ? 7.781 10.556 -15.874 1.00 89.12 212 LEU A N 1
ATOM 1725 C CA . LEU A 1 212 ? 9.170 10.951 -15.667 1.00 89.12 212 LEU A CA 1
ATOM 1726 C C . LEU A 1 212 ? 9.591 10.730 -14.214 1.00 89.12 212 LEU A C 1
ATOM 1728 O O . LEU A 1 212 ? 8.967 11.241 -13.288 1.00 89.12 212 LEU A O 1
ATOM 1732 N N . LEU A 1 213 ? 10.689 10.017 -13.991 1.00 87.25 213 LEU A N 1
ATOM 1733 C CA . LEU A 1 213 ? 11.337 9.914 -12.687 1.00 87.25 213 LEU A CA 1
ATOM 1734 C C . LEU A 1 213 ? 12.524 10.878 -12.628 1.00 87.25 213 LEU A C 1
ATOM 1736 O O . LEU A 1 213 ? 13.504 10.695 -13.346 1.00 87.25 213 LEU A O 1
ATOM 1740 N N . TYR A 1 214 ? 12.424 11.887 -11.761 1.00 83.12 214 TYR A N 1
ATOM 1741 C CA . TYR A 1 214 ? 13.414 12.947 -11.572 1.00 83.12 214 TYR A CA 1
ATOM 1742 C C . TYR A 1 214 ? 14.170 12.805 -10.239 1.00 83.12 214 TYR A C 1
ATOM 1744 O O . TYR A 1 214 ? 13.540 12.713 -9.178 1.00 83.12 214 TYR A O 1
ATOM 1752 N N . PHE A 1 215 ? 15.506 12.889 -10.266 1.00 76.38 215 PHE A N 1
ATOM 1753 C CA . PHE A 1 215 ? 16.358 12.914 -9.069 1.00 76.38 215 PHE A CA 1
ATOM 1754 C C . PHE A 1 215 ? 16.893 14.304 -8.747 1.00 76.38 215 PHE A C 1
ATOM 1756 O O . PHE A 1 215 ? 17.441 15.005 -9.592 1.00 76.38 215 PHE A O 1
ATOM 1763 N N . ASP A 1 216 ? 16.763 14.665 -7.473 1.00 68.75 216 ASP A N 1
ATOM 1764 C CA . ASP A 1 216 ? 17.205 15.952 -6.923 1.00 68.75 216 ASP A CA 1
ATOM 1765 C C . ASP A 1 216 ? 18.696 15.968 -6.545 1.00 68.75 216 ASP A C 1
ATOM 1767 O O . ASP A 1 216 ? 19.290 17.027 -6.374 1.00 68.75 216 ASP A O 1
ATOM 1771 N N . THR A 1 217 ? 19.296 14.787 -6.365 1.00 62.56 217 THR A N 1
ATOM 1772 C CA . THR A 1 217 ? 20.659 14.623 -5.849 1.00 62.56 217 THR A CA 1
ATOM 1773 C C . THR A 1 217 ? 21.652 14.210 -6.932 1.00 62.56 217 THR A C 1
ATOM 1775 O O . THR A 1 217 ? 21.277 13.740 -8.005 1.00 62.56 217 THR A O 1
ATOM 1778 N N . ASP A 1 218 ? 22.937 14.429 -6.638 1.00 59.38 218 ASP A N 1
ATOM 1779 C CA . ASP A 1 218 ? 24.039 14.217 -7.572 1.00 59.38 218 ASP A CA 1
ATOM 1780 C C . ASP A 1 218 ? 24.081 12.770 -8.101 1.00 59.38 218 ASP A C 1
ATOM 1782 O O . ASP A 1 218 ? 23.973 11.791 -7.351 1.00 59.38 218 ASP A O 1
ATOM 1786 N N . SER A 1 219 ? 24.252 12.645 -9.414 1.00 55.25 219 SER A N 1
ATOM 1787 C CA . SER A 1 219 ? 24.116 11.410 -10.198 1.00 55.25 219 SER A CA 1
ATOM 1788 C C . SER A 1 219 ? 25.163 10.345 -9.867 1.00 55.25 219 SER A C 1
ATOM 1790 O O . SER A 1 219 ? 25.005 9.171 -10.212 1.00 55.25 219 SER A O 1
ATOM 1792 N N . ARG A 1 220 ? 26.203 10.730 -9.121 1.00 58.28 220 ARG A N 1
ATOM 1793 C CA . ARG A 1 220 ? 27.303 9.870 -8.663 1.00 58.28 220 ARG A CA 1
ATOM 1794 C C . ARG A 1 220 ? 26.827 8.677 -7.836 1.00 58.28 220 ARG A C 1
ATOM 1796 O O . ARG A 1 220 ? 27.405 7.599 -7.911 1.00 58.28 220 ARG A O 1
ATOM 1803 N N . LYS A 1 221 ? 25.701 8.805 -7.118 1.00 61.22 221 LYS A N 1
ATOM 1804 C CA . LYS A 1 221 ? 25.094 7.679 -6.373 1.00 61.22 221 LYS A CA 1
ATOM 1805 C C . LYS A 1 221 ? 24.577 6.548 -7.276 1.00 61.22 221 LYS A C 1
ATOM 1807 O O . LYS A 1 221 ? 24.322 5.449 -6.784 1.00 61.22 221 LYS A O 1
ATOM 1812 N N . PHE A 1 222 ? 24.445 6.789 -8.582 1.00 61.28 222 PHE A N 1
ATOM 1813 C CA . PHE A 1 222 ? 24.060 5.788 -9.576 1.00 61.28 222 PHE A CA 1
ATOM 1814 C C . PHE A 1 222 ? 25.244 5.195 -10.348 1.00 61.28 222 PHE A C 1
ATOM 1816 O O . PHE A 1 222 ? 25.021 4.275 -11.133 1.00 61.28 222 PHE A O 1
ATOM 1823 N N . GLU A 1 223 ? 26.486 5.647 -10.135 1.00 60.16 223 GLU A N 1
ATOM 1824 C CA . GLU A 1 223 ? 27.659 5.192 -10.907 1.00 60.16 223 GLU A CA 1
ATOM 1825 C C . GLU A 1 223 ? 27.831 3.667 -10.886 1.00 60.16 223 GLU A C 1
ATOM 1827 O O . GLU A 1 223 ? 28.000 3.061 -11.942 1.00 60.16 223 GLU A O 1
ATOM 1832 N N . GLY A 1 224 ? 27.635 3.020 -9.732 1.00 61.88 224 GLY A N 1
ATOM 1833 C CA . GLY A 1 224 ? 27.678 1.554 -9.609 1.00 61.88 224 GLY A CA 1
ATOM 1834 C C . GLY A 1 224 ? 26.455 0.807 -10.167 1.00 61.88 224 GLY A C 1
ATOM 1835 O O . GLY A 1 224 ? 26.440 -0.419 -10.186 1.00 61.88 224 GLY A O 1
ATOM 1836 N N . ARG A 1 225 ? 25.408 1.519 -10.602 1.00 67.56 225 ARG A N 1
ATOM 1837 C CA . ARG A 1 225 ? 24.137 0.952 -11.097 1.00 67.56 225 ARG A CA 1
ATOM 1838 C C . ARG A 1 225 ? 23.845 1.306 -12.555 1.00 67.56 225 ARG A C 1
ATOM 1840 O O . ARG A 1 225 ? 22.832 0.855 -13.081 1.00 67.56 225 ARG A O 1
ATOM 1847 N N . ARG A 1 226 ? 24.731 2.048 -13.235 1.00 69.56 226 ARG A N 1
ATOM 1848 C CA . ARG A 1 226 ? 24.555 2.464 -14.641 1.00 69.56 226 ARG A CA 1
ATOM 1849 C C . ARG A 1 226 ? 24.286 1.292 -15.584 1.00 69.56 226 ARG A C 1
ATOM 1851 O O . ARG A 1 226 ? 23.435 1.401 -16.457 1.00 69.56 226 ARG A O 1
ATOM 1858 N N . GLY A 1 227 ? 24.931 0.144 -15.360 1.00 72.06 227 GLY A N 1
ATOM 1859 C CA . GLY A 1 227 ? 24.705 -1.071 -16.153 1.00 72.06 227 GLY A CA 1
ATOM 1860 C C . GLY A 1 227 ? 23.285 -1.651 -16.053 1.00 72.06 227 GLY A C 1
ATOM 1861 O O . GLY A 1 227 ? 22.884 -2.412 -16.933 1.00 72.06 227 GLY A O 1
ATOM 1862 N N . LEU A 1 228 ? 22.524 -1.276 -15.018 1.00 75.81 228 LEU A N 1
ATOM 1863 C CA . LEU A 1 228 ? 21.132 -1.674 -14.803 1.00 75.81 228 LEU A CA 1
ATOM 1864 C C . LEU A 1 228 ? 20.129 -0.630 -15.321 1.00 75.81 228 LEU A C 1
ATOM 1866 O O . LEU A 1 228 ? 18.946 -0.934 -15.395 1.00 75.81 228 LEU A O 1
ATOM 1870 N N . LEU A 1 229 ? 20.557 0.580 -15.685 1.00 80.06 229 LEU A N 1
ATOM 1871 C CA . LEU A 1 229 ? 19.678 1.645 -16.186 1.00 80.06 229 LEU A CA 1
ATOM 1872 C C . LEU A 1 229 ? 19.444 1.481 -17.692 1.00 80.06 229 LEU A C 1
ATOM 1874 O O . LEU A 1 229 ? 19.934 2.267 -18.502 1.00 80.06 229 LEU A O 1
ATOM 1878 N N . LYS A 1 230 ? 18.743 0.412 -18.069 1.00 83.81 230 LYS A N 1
ATOM 1879 C CA . LYS A 1 230 ? 18.508 0.040 -19.466 1.00 83.81 230 LYS A CA 1
ATOM 1880 C C . LYS A 1 230 ? 17.015 -0.056 -19.763 1.00 83.81 230 LYS A C 1
ATOM 1882 O O . LYS A 1 230 ? 16.268 -0.471 -18.875 1.00 83.81 230 LYS A O 1
ATOM 1887 N N . PRO A 1 231 ? 16.591 0.270 -20.995 1.00 89.25 231 PRO A N 1
ATOM 1888 C CA . PRO A 1 231 ? 15.235 -0.011 -21.437 1.00 89.25 231 PRO A CA 1
ATOM 1889 C C . PRO A 1 231 ? 14.849 -1.478 -21.210 1.00 89.25 231 PRO A C 1
ATOM 1891 O O . PRO A 1 231 ? 15.674 -2.374 -21.403 1.00 89.25 231 PRO A O 1
ATOM 1894 N N . GLY A 1 232 ? 13.610 -1.720 -20.785 1.00 88.38 232 GLY A N 1
ATOM 1895 C CA . GLY A 1 232 ? 13.096 -3.056 -20.469 1.00 88.38 232 GLY A CA 1
ATOM 1896 C C . GLY A 1 232 ? 13.453 -3.578 -19.074 1.00 88.38 232 GLY A C 1
ATOM 1897 O O . GLY A 1 232 ? 13.105 -4.709 -18.744 1.00 88.38 232 GLY A O 1
ATOM 1898 N N . HIS A 1 233 ? 14.150 -2.795 -18.247 1.00 91.94 233 HIS A N 1
ATOM 1899 C CA . HIS A 1 233 ? 14.316 -3.088 -16.822 1.00 91.94 233 HIS A CA 1
ATOM 1900 C C . HIS A 1 233 ? 13.237 -2.394 -15.994 1.00 91.94 233 HIS A C 1
ATOM 1902 O O . HIS A 1 233 ? 12.750 -1.328 -16.358 1.00 91.94 233 HIS A O 1
ATOM 1908 N N . THR A 1 234 ? 12.919 -2.950 -14.828 1.00 93.25 234 THR A N 1
ATOM 1909 C CA . THR A 1 234 ? 11.902 -2.391 -13.931 1.00 93.25 234 THR A CA 1
ATOM 1910 C C . THR A 1 234 ? 12.534 -1.637 -12.775 1.00 93.25 234 THR A C 1
ATOM 1912 O O . THR A 1 234 ? 13.449 -2.125 -12.111 1.00 93.25 234 THR A O 1
ATOM 1915 N N . VAL A 1 235 ? 11.996 -0.459 -12.485 1.00 91.31 235 VAL A N 1
ATOM 1916 C CA . VAL A 1 235 ? 12.339 0.373 -11.338 1.00 91.31 235 VAL A CA 1
ATOM 1917 C C . VAL A 1 235 ? 11.248 0.259 -10.282 1.00 91.31 235 VAL A C 1
ATOM 1919 O O . VAL A 1 235 ? 10.077 0.514 -10.548 1.00 91.31 235 VAL A O 1
ATOM 1922 N N . ALA A 1 236 ? 11.660 -0.061 -9.061 1.00 91.81 236 ALA A N 1
ATOM 1923 C CA . ALA A 1 236 ? 10.850 0.032 -7.860 1.00 91.81 236 ALA A CA 1
ATOM 1924 C C . ALA A 1 236 ? 11.273 1.252 -7.039 1.00 91.81 236 ALA A C 1
ATOM 1926 O O . ALA A 1 236 ? 12.431 1.348 -6.627 1.00 91.81 236 ALA A O 1
ATOM 1927 N N . VAL A 1 237 ? 10.336 2.166 -6.779 1.00 89.38 237 VAL A N 1
ATOM 1928 C CA . VAL A 1 237 ? 10.562 3.395 -6.005 1.00 89.38 237 VAL A CA 1
ATOM 1929 C C . VAL A 1 237 ? 9.742 3.343 -4.723 1.00 89.38 237 VAL A C 1
ATOM 1931 O O . VAL A 1 237 ? 8.512 3.422 -4.753 1.00 89.38 237 VAL A O 1
ATOM 1934 N N . LEU A 1 238 ? 10.413 3.214 -3.578 1.00 85.94 238 LEU A N 1
ATOM 1935 C CA . LEU A 1 238 ? 9.742 3.230 -2.279 1.00 85.94 238 LEU A CA 1
ATOM 1936 C C . LEU A 1 238 ? 9.292 4.646 -1.914 1.00 85.94 238 LEU A C 1
ATOM 1938 O O . LEU A 1 238 ? 10.064 5.602 -2.005 1.00 85.94 238 LEU A O 1
ATOM 1942 N N . ASN A 1 239 ? 8.055 4.751 -1.428 1.00 78.50 239 ASN A N 1
ATOM 1943 C CA . ASN A 1 239 ? 7.408 5.996 -1.016 1.00 78.50 239 ASN A CA 1
ATOM 1944 C C . ASN A 1 239 ? 7.458 7.063 -2.125 1.00 78.50 239 ASN A C 1
ATOM 1946 O O . ASN A 1 239 ? 7.860 8.203 -1.892 1.00 78.50 239 ASN A O 1
ATOM 1950 N N . ALA A 1 240 ? 7.108 6.664 -3.350 1.00 84.12 240 ALA A N 1
ATOM 1951 C CA . ALA A 1 240 ? 7.020 7.574 -4.483 1.00 84.12 240 ALA A CA 1
ATOM 1952 C C . ALA A 1 240 ? 5.898 8.603 -4.278 1.00 84.12 240 ALA A C 1
ATOM 1954 O O . ALA A 1 240 ? 4.805 8.272 -3.817 1.00 84.12 240 ALA A O 1
ATOM 1955 N N . GLU A 1 241 ? 6.161 9.848 -4.665 1.00 81.94 241 GLU A N 1
ATOM 1956 C CA . GLU A 1 241 ? 5.198 10.944 -4.595 1.00 81.94 241 GLU A CA 1
ATOM 1957 C C . GLU A 1 241 ? 5.096 11.637 -5.953 1.00 81.94 241 GLU A C 1
ATOM 1959 O O . GLU A 1 241 ? 6.098 11.841 -6.647 1.00 81.94 241 GLU A O 1
ATOM 1964 N N . LYS A 1 242 ? 3.875 12.030 -6.320 1.00 84.00 242 LYS A N 1
ATOM 1965 C CA . LYS A 1 242 ? 3.620 12.848 -7.503 1.00 84.00 242 LYS A CA 1
ATOM 1966 C C . LYS A 1 242 ? 4.217 14.222 -7.308 1.00 84.00 242 LYS A C 1
ATOM 1968 O O . LYS A 1 242 ? 3.900 14.898 -6.335 1.00 84.00 242 LYS A O 1
ATOM 1973 N N . ARG A 1 243 ? 4.953 14.705 -8.291 1.00 77.25 243 ARG A N 1
ATOM 1974 C CA . ARG A 1 243 ? 5.242 16.126 -8.404 1.00 77.25 243 ARG A CA 1
ATOM 1975 C C . ARG A 1 243 ? 4.925 16.574 -9.814 1.00 77.25 243 ARG A C 1
ATOM 1977 O O . ARG A 1 243 ? 5.244 15.879 -10.762 1.00 77.25 243 ARG A O 1
ATOM 1984 N N . GLU A 1 244 ? 4.304 17.728 -9.949 1.00 66.75 244 GLU A N 1
ATOM 1985 C CA . GLU A 1 244 ? 4.147 18.357 -11.256 1.00 66.75 244 GLU A CA 1
ATOM 1986 C C . GLU A 1 244 ? 5.432 19.159 -11.510 1.00 66.75 244 GLU A C 1
ATOM 1988 O O . GLU A 1 244 ? 5.823 19.993 -10.687 1.00 66.75 244 GLU A O 1
ATOM 1993 N N . LEU A 1 245 ? 6.151 18.828 -12.584 1.00 61.16 245 LEU A N 1
ATOM 1994 C CA . LEU A 1 245 ? 7.295 19.599 -13.064 1.00 61.16 245 LEU A CA 1
ATOM 1995 C C . LEU A 1 245 ? 6.846 20.323 -14.338 1.00 61.16 245 LEU A C 1
ATOM 1997 O O . LEU A 1 245 ? 6.889 19.751 -15.421 1.00 61.16 245 LEU A O 1
ATOM 2001 N N . GLY A 1 246 ? 6.380 21.566 -14.191 1.00 57.78 246 GLY A N 1
ATOM 2002 C CA . GLY A 1 246 ? 5.812 22.342 -15.300 1.00 57.78 246 GLY A CA 1
ATOM 2003 C C . GLY A 1 246 ? 4.396 21.907 -15.702 1.00 57.78 246 GLY A C 1
ATOM 2004 O O . GLY A 1 246 ? 3.741 21.141 -14.993 1.00 57.78 246 GLY A O 1
ATOM 2005 N N . GLU A 1 247 ? 3.907 22.436 -16.825 1.00 49.34 247 GLU A N 1
ATOM 2006 C CA . GLU A 1 247 ? 2.560 22.154 -17.329 1.00 49.34 247 GLU A CA 1
ATOM 2007 C C . GLU A 1 247 ? 2.484 20.761 -17.975 1.00 49.34 247 GLU A C 1
ATOM 2009 O O . GLU A 1 247 ? 3.073 20.508 -19.021 1.00 49.34 247 GLU A O 1
ATOM 2014 N N . GLY A 1 248 ? 1.726 19.856 -17.349 1.00 62.94 248 GLY A N 1
ATOM 2015 C CA . GLY A 1 248 ? 1.190 18.650 -17.994 1.00 62.94 248 GLY A CA 1
ATOM 2016 C C . GLY A 1 248 ? 2.000 17.356 -17.871 1.00 62.94 248 GLY A C 1
ATOM 2017 O O . GLY A 1 248 ? 1.459 16.300 -18.192 1.00 62.94 248 GLY A O 1
ATOM 2018 N N . THR A 1 249 ? 3.240 17.387 -17.376 1.00 73.31 249 THR A N 1
ATOM 2019 C CA . THR A 1 249 ? 4.085 16.179 -17.335 1.00 73.31 249 THR A CA 1
ATOM 2020 C C . THR A 1 249 ? 3.987 15.431 -16.005 1.00 73.31 249 THR A C 1
ATOM 2022 O O . THR A 1 249 ? 4.412 15.924 -14.953 1.00 73.31 249 THR A O 1
ATOM 2025 N N . ASP A 1 250 ? 3.487 14.195 -16.058 1.00 83.94 250 ASP A N 1
ATOM 2026 C CA . ASP A 1 250 ? 3.424 13.284 -14.914 1.00 83.94 250 ASP A CA 1
ATOM 2027 C C . ASP A 1 250 ? 4.834 12.951 -14.416 1.00 83.94 250 ASP A C 1
ATOM 2029 O O . ASP A 1 250 ? 5.571 12.184 -15.035 1.00 83.94 250 ASP A O 1
ATOM 2033 N N . THR A 1 251 ? 5.224 13.543 -13.288 1.00 85.50 251 THR A N 1
ATOM 2034 C CA . THR A 1 251 ? 6.578 13.392 -12.747 1.00 85.50 251 THR A CA 1
ATOM 2035 C C . THR A 1 251 ? 6.552 12.799 -11.338 1.00 85.50 251 THR A C 1
ATOM 2037 O O . THR A 1 251 ? 5.674 13.091 -10.519 1.00 85.50 251 THR A O 1
ATOM 2040 N N . ILE A 1 252 ? 7.521 11.940 -11.040 1.00 87.31 252 ILE A N 1
ATOM 2041 C CA . ILE A 1 252 ? 7.877 11.471 -9.702 1.00 87.31 252 ILE A CA 1
ATOM 2042 C C . ILE A 1 252 ? 9.200 12.141 -9.352 1.00 87.31 252 ILE A C 1
ATOM 2044 O O . ILE A 1 252 ? 10.195 11.939 -10.042 1.00 87.31 252 ILE A O 1
ATOM 2048 N N . ARG A 1 253 ? 9.242 12.932 -8.275 1.00 81.25 253 ARG A N 1
ATOM 2049 C CA . ARG A 1 253 ? 10.510 13.476 -7.759 1.00 81.25 253 ARG A CA 1
ATOM 2050 C C . ARG A 1 253 ? 10.992 12.622 -6.606 1.00 81.25 253 ARG A C 1
ATOM 2052 O O . ARG A 1 253 ? 10.256 12.402 -5.647 1.00 81.25 253 ARG A O 1
ATOM 2059 N N . HIS A 1 254 ? 12.248 12.201 -6.670 1.00 77.38 254 HIS A N 1
ATOM 2060 C CA . HIS A 1 254 ? 12.848 11.388 -5.631 1.00 77.38 254 HIS A CA 1
ATOM 2061 C C . HIS A 1 254 ? 14.177 11.969 -5.146 1.00 77.38 254 HIS A C 1
ATOM 2063 O O . HIS A 1 254 ? 15.044 12.347 -5.931 1.00 77.38 254 HIS A O 1
ATOM 2069 N N . GLN A 1 255 ? 14.332 12.058 -3.826 1.00 72.50 255 GLN A N 1
ATOM 2070 C CA . GLN A 1 255 ? 15.521 12.640 -3.188 1.00 72.50 255 GLN A CA 1
ATOM 2071 C C . GLN A 1 255 ? 16.533 11.583 -2.729 1.00 72.50 255 GLN A C 1
ATOM 2073 O O . GLN A 1 255 ? 17.699 11.906 -2.510 1.00 72.50 255 GLN A O 1
ATOM 2078 N N . HIS A 1 256 ? 16.093 10.326 -2.628 1.00 74.00 256 HIS A N 1
ATOM 2079 C CA . HIS A 1 256 ? 16.778 9.246 -1.920 1.00 74.00 256 HIS A CA 1
ATOM 2080 C C . HIS A 1 256 ? 17.073 8.052 -2.845 1.00 74.00 256 HIS A C 1
ATOM 2082 O O . HIS A 1 256 ? 16.323 7.078 -2.835 1.00 74.00 256 HIS A O 1
ATOM 2088 N N . 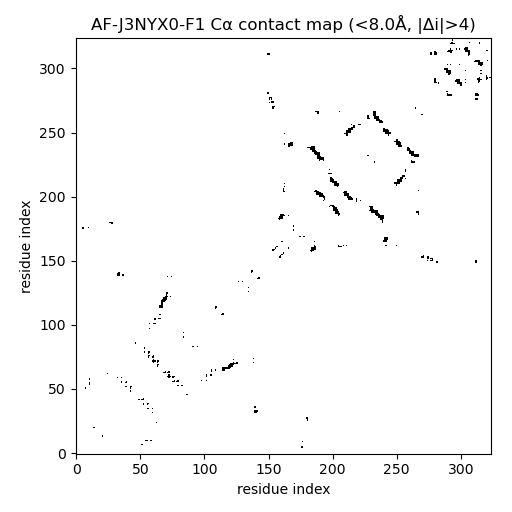PRO A 1 257 ? 18.146 8.074 -3.657 1.00 72.81 257 PRO A N 1
ATOM 2089 C CA . PRO A 1 257 ? 18.502 6.968 -4.558 1.00 72.81 257 PRO A CA 1
ATOM 2090 C C . PRO A 1 257 ? 18.561 5.581 -3.891 1.00 72.81 257 PRO A C 1
ATOM 2092 O O . PRO A 1 257 ? 18.332 4.561 -4.538 1.00 72.81 257 PRO A O 1
ATOM 2095 N N . GLU A 1 258 ? 18.846 5.523 -2.590 1.00 74.88 258 GLU A N 1
ATOM 2096 C CA . GLU A 1 258 ? 18.872 4.304 -1.780 1.00 74.88 258 GLU A CA 1
ATOM 2097 C C . GLU A 1 258 ? 17.512 3.597 -1.660 1.00 74.88 258 GLU A C 1
ATOM 2099 O O . GLU A 1 258 ? 17.467 2.392 -1.426 1.00 74.88 258 GLU A O 1
ATOM 2104 N N . ARG A 1 259 ? 16.405 4.319 -1.864 1.00 79.31 259 ARG A N 1
ATOM 2105 C CA . ARG A 1 259 ? 15.029 3.794 -1.827 1.00 79.31 259 ARG A CA 1
ATOM 2106 C C . ARG A 1 259 ? 14.557 3.246 -3.173 1.00 79.31 259 ARG A C 1
ATOM 2108 O O . ARG A 1 259 ? 13.378 2.928 -3.337 1.00 79.31 259 ARG A O 1
ATOM 2115 N N . LEU A 1 260 ? 15.481 3.133 -4.122 1.00 83.50 260 LEU A N 1
ATOM 2116 C CA . LEU A 1 260 ? 15.242 2.602 -5.447 1.00 83.50 260 LEU A CA 1
ATOM 2117 C C . LEU A 1 260 ? 15.912 1.238 -5.613 1.00 83.50 260 LEU A C 1
ATOM 2119 O O . LEU A 1 260 ? 17.094 1.054 -5.293 1.00 83.50 260 LEU A O 1
ATOM 2123 N N . LYS A 1 261 ? 15.162 0.296 -6.183 1.00 87.56 261 LYS A N 1
ATOM 2124 C CA . LYS A 1 261 ? 15.666 -1.003 -6.632 1.00 87.56 261 LYS A CA 1
ATOM 2125 C C . LYS A 1 261 ? 15.405 -1.154 -8.127 1.00 87.56 261 LYS A C 1
ATOM 2127 O O . LYS A 1 261 ? 14.318 -0.839 -8.592 1.00 87.56 261 LYS A O 1
ATOM 2132 N N . ILE A 1 262 ? 16.408 -1.623 -8.863 1.00 88.12 262 ILE A N 1
ATOM 2133 C CA . ILE A 1 262 ? 16.277 -1.945 -10.286 1.00 88.12 262 ILE A CA 1
ATOM 2134 C C . ILE A 1 262 ? 16.312 -3.459 -10.422 1.00 88.12 262 ILE A C 1
ATOM 2136 O O . ILE A 1 262 ? 17.196 -4.109 -9.854 1.00 88.12 262 ILE A O 1
ATOM 2140 N N . PHE A 1 263 ? 15.358 -3.992 -11.167 1.00 90.19 263 PHE A N 1
ATOM 2141 C CA . PHE A 1 263 ? 15.274 -5.394 -11.531 1.00 90.19 263 PHE A CA 1
ATOM 2142 C C . PHE A 1 263 ? 15.623 -5.538 -13.012 1.00 90.19 263 PHE A C 1
ATOM 2144 O O . PHE A 1 263 ? 15.083 -4.786 -13.827 1.00 90.19 263 PHE A O 1
ATOM 2151 N N . PRO A 1 264 ? 16.499 -6.487 -13.383 1.00 91.00 264 PRO A N 1
ATOM 2152 C CA . PRO A 1 264 ? 16.926 -6.693 -14.766 1.00 91.00 264 PRO A CA 1
ATOM 2153 C C . PRO A 1 264 ? 15.870 -7.445 -15.599 1.00 91.00 264 PRO A C 1
ATOM 2155 O O . PRO A 1 264 ? 16.204 -8.322 -16.389 1.00 91.00 264 PRO A O 1
ATOM 2158 N N . TRP A 1 265 ? 14.590 -7.131 -15.393 1.00 91.00 265 TRP A N 1
ATOM 2159 C CA . TRP A 1 265 ? 13.444 -7.773 -16.030 1.00 91.00 265 TRP A CA 1
ATOM 2160 C C . TRP A 1 265 ? 12.368 -6.742 -16.360 1.00 91.00 265 TRP A C 1
ATOM 2162 O O . TRP A 1 265 ? 12.250 -5.722 -15.670 1.00 91.00 265 TRP A O 1
ATOM 2172 N N . ARG A 1 266 ? 11.569 -7.054 -17.383 1.00 92.44 266 ARG A N 1
ATOM 2173 C CA . ARG A 1 266 ? 10.383 -6.279 -17.761 1.00 92.44 266 ARG A CA 1
ATOM 2174 C C . ARG A 1 266 ? 9.335 -6.307 -16.657 1.00 92.44 266 ARG A C 1
ATOM 2176 O O . ARG A 1 266 ? 9.270 -7.263 -15.878 1.00 92.44 266 ARG A O 1
ATOM 2183 N N . LEU A 1 267 ? 8.510 -5.269 -16.611 1.00 92.00 267 LEU A N 1
ATOM 2184 C CA . LEU A 1 267 ? 7.490 -5.115 -15.577 1.00 92.00 267 LEU A CA 1
ATOM 2185 C C . LEU A 1 267 ? 6.445 -6.227 -15.676 1.00 92.00 267 LEU A C 1
ATOM 2187 O O . LEU A 1 267 ? 6.068 -6.800 -14.658 1.00 92.00 267 LEU A O 1
ATOM 2191 N N . GLU A 1 268 ? 6.047 -6.575 -16.898 1.00 90.69 268 GLU A N 1
ATOM 2192 C CA . GLU A 1 268 ? 5.127 -7.681 -17.184 1.00 90.69 268 GLU A CA 1
ATOM 2193 C C . GLU A 1 268 ? 5.646 -9.010 -16.615 1.00 90.69 268 GLU A C 1
ATOM 2195 O O . GLU A 1 268 ? 4.961 -9.659 -15.831 1.00 90.69 268 GLU A O 1
ATOM 2200 N N . HIS A 1 269 ? 6.915 -9.339 -16.873 1.00 89.75 269 HIS A N 1
ATOM 2201 C CA . HIS A 1 269 ? 7.534 -10.562 -16.360 1.00 89.75 269 HIS A CA 1
ATOM 2202 C C . HIS A 1 269 ? 7.525 -10.619 -14.822 1.00 89.75 269 HIS A C 1
ATOM 2204 O O . HIS A 1 269 ? 7.257 -11.662 -14.229 1.00 89.75 269 HIS A O 1
ATOM 2210 N N . LEU A 1 270 ? 7.804 -9.499 -14.148 1.00 89.69 270 LEU A N 1
ATOM 2211 C CA . LEU A 1 270 ? 7.729 -9.430 -12.685 1.00 89.69 270 LEU A CA 1
ATOM 2212 C C . LEU A 1 270 ? 6.306 -9.650 -12.162 1.00 89.69 270 LEU A C 1
ATOM 2214 O O . LEU A 1 270 ? 6.136 -10.269 -11.108 1.00 89.69 270 LEU A O 1
ATOM 2218 N N . MET A 1 271 ? 5.295 -9.144 -12.872 1.00 87.00 271 MET A N 1
ATOM 2219 C CA . MET A 1 271 ? 3.892 -9.356 -12.516 1.00 87.00 271 MET A CA 1
ATOM 2220 C C . MET A 1 271 ? 3.513 -10.831 -12.635 1.00 87.00 271 MET A C 1
ATOM 2222 O O . MET A 1 271 ? 2.922 -11.366 -11.700 1.00 87.00 271 MET A O 1
ATOM 2226 N N . ASP A 1 272 ? 3.931 -11.500 -13.707 1.00 86.88 272 ASP A N 1
ATOM 2227 C CA . ASP A 1 272 ? 3.645 -12.921 -13.923 1.00 86.88 272 ASP A CA 1
ATOM 2228 C C . ASP A 1 272 ? 4.303 -13.798 -12.852 1.00 86.88 272 ASP A C 1
ATOM 2230 O O . ASP A 1 272 ? 3.648 -14.635 -12.228 1.00 86.88 272 ASP A O 1
ATOM 2234 N N . VAL A 1 273 ? 5.582 -13.545 -12.543 1.00 84.88 273 VAL A N 1
ATOM 2235 C CA . VAL A 1 273 ? 6.286 -14.231 -11.446 1.00 84.88 273 VAL A CA 1
ATOM 2236 C C . VAL A 1 273 ? 5.585 -13.983 -10.110 1.00 84.88 273 VAL A C 1
ATOM 2238 O O . VAL A 1 273 ? 5.453 -14.892 -9.289 1.00 84.88 273 VAL A O 1
ATOM 2241 N N . SER A 1 274 ? 5.101 -12.761 -9.877 1.00 85.81 274 SER A N 1
ATOM 2242 C CA . SER A 1 274 ? 4.339 -12.457 -8.672 1.00 85.81 274 SER A CA 1
ATOM 2243 C C . SER A 1 274 ? 3.034 -13.242 -8.599 1.00 85.81 274 SER A C 1
ATOM 2245 O O . SER A 1 274 ? 2.680 -13.670 -7.502 1.00 85.81 274 SER A O 1
ATOM 2247 N N . ASP A 1 275 ? 2.305 -13.387 -9.701 1.00 82.94 275 ASP A N 1
ATOM 2248 C CA . ASP A 1 275 ? 1.031 -14.108 -9.729 1.00 82.94 275 ASP A CA 1
ATOM 2249 C C . ASP A 1 275 ? 1.242 -15.594 -9.437 1.00 82.94 275 ASP A C 1
ATOM 2251 O O . ASP A 1 275 ? 0.560 -16.148 -8.572 1.00 82.94 275 ASP A O 1
ATOM 2255 N N . ILE A 1 276 ? 2.267 -16.195 -10.051 1.00 78.81 276 ILE A N 1
ATOM 2256 C CA . ILE A 1 276 ? 2.701 -17.570 -9.774 1.00 78.81 276 ILE A CA 1
ATOM 2257 C C . ILE A 1 276 ? 2.998 -17.738 -8.284 1.00 78.81 276 ILE A C 1
ATOM 2259 O O . ILE A 1 276 ? 2.486 -18.652 -7.634 1.00 78.81 276 ILE A O 1
ATOM 2263 N N . ILE A 1 277 ? 3.793 -16.829 -7.713 1.00 77.50 277 ILE A N 1
ATOM 2264 C CA . ILE A 1 277 ? 4.119 -16.868 -6.290 1.00 77.50 277 ILE A CA 1
ATOM 2265 C C . ILE A 1 277 ? 2.849 -16.762 -5.448 1.00 77.50 277 ILE A C 1
ATOM 2267 O O . ILE A 1 277 ? 2.715 -17.534 -4.504 1.00 77.50 277 ILE A O 1
ATOM 2271 N N . GLN A 1 278 ? 1.922 -15.845 -5.750 1.00 74.50 278 GLN A N 1
ATOM 2272 C CA . GLN A 1 278 ? 0.677 -15.706 -4.984 1.00 74.50 278 GLN A CA 1
ATOM 2273 C C . GLN A 1 278 ? -0.163 -16.985 -5.015 1.00 74.50 278 GLN A C 1
ATOM 2275 O O . GLN A 1 278 ? -0.621 -17.419 -3.959 1.00 74.50 278 GLN A O 1
ATOM 2280 N N . GLU A 1 279 ? -0.320 -17.600 -6.188 1.00 71.62 279 GLU A N 1
ATOM 2281 C CA . GLU A 1 279 ? -1.081 -18.841 -6.361 1.00 71.62 279 GLU A CA 1
ATOM 2282 C C . GLU A 1 279 ? -0.510 -19.990 -5.512 1.00 71.62 279 GLU A C 1
ATOM 2284 O O . GLU A 1 279 ? -1.264 -20.764 -4.923 1.00 71.62 279 GLU A O 1
ATOM 2289 N N . HIS A 1 280 ? 0.818 -20.069 -5.389 1.00 66.75 280 HIS A N 1
ATOM 2290 C CA . HIS A 1 280 ? 1.494 -21.185 -4.718 1.00 66.75 280 HIS A CA 1
ATOM 2291 C C . HIS A 1 280 ? 1.841 -20.906 -3.241 1.00 66.75 280 HIS A C 1
ATOM 2293 O O . HIS A 1 280 ? 2.072 -21.843 -2.473 1.00 66.75 280 HIS A O 1
ATOM 2299 N N . THR A 1 281 ? 1.841 -19.638 -2.802 1.00 62.56 281 THR A N 1
ATOM 2300 C CA . THR A 1 281 ? 2.096 -19.244 -1.397 1.00 62.56 281 THR A CA 1
ATOM 2301 C C . THR A 1 281 ? 0.833 -19.065 -0.563 1.00 62.56 281 THR A C 1
ATOM 2303 O O . THR A 1 281 ? 0.868 -19.346 0.639 1.00 62.56 281 THR A O 1
ATOM 2306 N N . VAL A 1 282 ? -0.262 -18.578 -1.154 1.00 54.75 282 VAL A N 1
ATOM 2307 C CA . VAL A 1 282 ? -1.467 -18.160 -0.427 1.00 54.75 282 VAL A CA 1
ATOM 2308 C C . VAL A 1 282 ? -2.671 -18.925 -0.968 1.00 54.75 282 VAL A C 1
ATOM 2310 O O . VAL A 1 282 ? -3.330 -18.474 -1.895 1.00 54.75 282 VAL A O 1
ATOM 2313 N N . LEU A 1 283 ? -3.005 -20.061 -0.352 1.00 50.50 283 LEU A N 1
ATOM 2314 C CA . LEU A 1 283 ? -4.327 -20.669 -0.516 1.00 50.50 283 LEU A CA 1
ATOM 2315 C C . LEU A 1 283 ? -5.283 -20.067 0.529 1.00 50.50 283 LEU A C 1
ATOM 2317 O O . LEU A 1 283 ? -5.127 -20.340 1.726 1.00 50.50 283 LEU A O 1
ATOM 2321 N N . PRO A 1 284 ? -6.278 -19.247 0.134 1.00 39.09 284 PRO A N 1
ATOM 2322 C CA . PRO A 1 284 ? -7.264 -18.722 1.070 1.00 39.09 284 PRO A CA 1
ATOM 2323 C C . PRO A 1 284 ? -8.074 -19.878 1.672 1.00 39.09 284 PRO A C 1
ATOM 2325 O O . PRO A 1 284 ? -8.684 -20.666 0.954 1.00 39.09 284 PRO A O 1
ATOM 2328 N N . GLY A 1 285 ? -8.085 -19.991 3.001 1.00 42.75 285 GLY A N 1
ATOM 2329 C CA . GLY A 1 285 ? -8.985 -20.903 3.718 1.00 42.75 285 GLY A CA 1
ATOM 2330 C C . GLY A 1 285 ? -8.502 -22.345 3.926 1.00 42.75 285 GLY A C 1
ATOM 2331 O O . GLY A 1 285 ? -9.228 -23.115 4.550 1.00 42.75 285 GLY A O 1
ATOM 2332 N N . ARG A 1 286 ? -7.290 -22.728 3.495 1.00 49.03 286 ARG A N 1
ATOM 2333 C CA . ARG A 1 286 ? -6.719 -24.066 3.768 1.00 49.03 286 ARG A CA 1
ATOM 2334 C C . ARG A 1 286 ? -5.379 -23.960 4.494 1.00 49.03 286 ARG A C 1
ATOM 2336 O O . ARG A 1 286 ? -4.320 -23.985 3.876 1.00 49.03 286 ARG A O 1
ATOM 2343 N N . ARG A 1 287 ? -5.419 -23.830 5.827 1.00 55.31 287 ARG A N 1
ATOM 2344 C CA . ARG A 1 287 ? -4.204 -23.918 6.657 1.00 55.31 287 ARG A CA 1
ATOM 2345 C C . ARG A 1 287 ? -3.525 -25.272 6.417 1.00 55.31 287 ARG A C 1
ATOM 2347 O O . ARG A 1 287 ? -4.178 -26.298 6.553 1.00 55.31 287 ARG A O 1
ATOM 2354 N N . GLY A 1 288 ? -2.238 -25.247 6.069 1.00 60.75 288 GLY A N 1
ATOM 2355 C CA . GLY A 1 288 ? -1.384 -26.436 5.980 1.00 60.75 288 GLY A CA 1
ATOM 2356 C C . GLY A 1 288 ? -1.298 -27.114 4.612 1.00 60.75 288 GLY A C 1
ATOM 2357 O O . GLY A 1 288 ? -0.451 -27.984 4.464 1.00 60.75 288 GLY A O 1
ATOM 2358 N N . LYS A 1 289 ? -2.091 -26.707 3.608 1.00 69.31 289 LYS A N 1
ATOM 2359 C CA . LYS A 1 289 ? -2.000 -27.266 2.247 1.00 69.31 289 LYS A CA 1
ATOM 2360 C C . LYS A 1 289 ? -1.215 -26.353 1.312 1.00 69.31 289 LYS A C 1
ATOM 2362 O O . LYS A 1 289 ? -1.404 -25.136 1.321 1.00 69.31 289 LYS A O 1
ATOM 2367 N N . ARG A 1 290 ? -0.346 -26.948 0.498 1.00 74.62 290 ARG A N 1
ATOM 2368 C CA . ARG A 1 290 ? 0.502 -26.295 -0.504 1.00 74.62 290 ARG A CA 1
ATOM 2369 C C . ARG A 1 290 ? 0.270 -26.941 -1.865 1.00 74.62 290 ARG A C 1
ATOM 2371 O O . ARG A 1 290 ? -0.050 -28.125 -1.944 1.00 74.62 290 ARG A O 1
ATOM 2378 N N . LYS A 1 291 ? 0.421 -26.156 -2.930 1.00 81.44 291 LYS A N 1
ATOM 2379 C CA . LYS A 1 291 ? 0.352 -26.627 -4.316 1.00 81.44 291 LYS A CA 1
ATOM 2380 C C . LYS A 1 291 ? 1.770 -26.726 -4.866 1.00 81.44 291 LYS A C 1
ATOM 2382 O O . LYS A 1 291 ? 2.552 -25.789 -4.716 1.00 81.44 291 LYS A O 1
ATOM 2387 N N . CYS A 1 292 ? 2.105 -27.853 -5.483 1.00 83.56 292 CYS A N 1
ATOM 2388 C CA . CYS A 1 292 ? 3.390 -28.032 -6.140 1.00 83.56 292 CYS A CA 1
ATOM 2389 C C . CYS A 1 292 ? 3.447 -27.222 -7.436 1.00 83.56 292 CYS A C 1
ATOM 2391 O O . CYS A 1 292 ? 2.585 -27.386 -8.292 1.00 83.56 292 CYS A O 1
ATOM 2393 N N . GLN A 1 293 ? 4.496 -26.420 -7.613 1.00 82.19 293 GLN A N 1
ATOM 2394 C CA . GLN A 1 293 ? 4.699 -25.632 -8.835 1.00 82.19 293 GLN A CA 1
ATOM 2395 C C . GLN A 1 293 ? 4.938 -26.495 -10.083 1.00 82.19 293 GLN A C 1
ATOM 2397 O O . GLN A 1 293 ? 4.410 -26.193 -11.145 1.00 82.19 293 GLN A O 1
ATOM 2402 N N . GLY A 1 294 ? 5.712 -27.579 -9.962 1.00 83.94 294 GLY A N 1
ATOM 2403 C CA . GLY A 1 294 ? 6.087 -28.406 -11.114 1.00 83.94 294 GLY A CA 1
ATOM 2404 C C . GLY A 1 294 ? 4.958 -29.292 -11.654 1.00 83.94 294 GLY A C 1
ATOM 2405 O O . GLY A 1 294 ? 4.843 -29.467 -12.862 1.00 83.94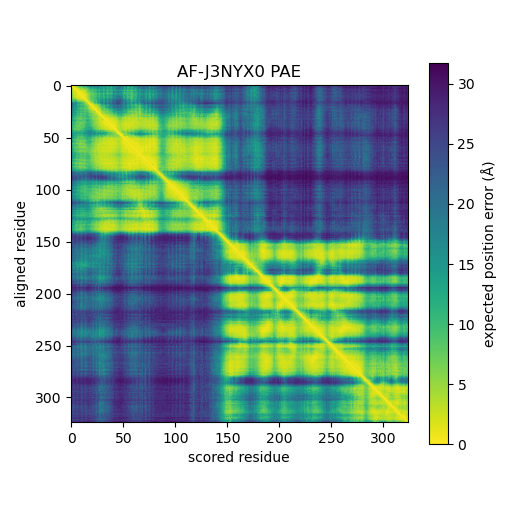 294 GLY A O 1
ATOM 2406 N N . CYS A 1 295 ? 4.116 -29.861 -10.782 1.00 84.94 295 CYS A N 1
ATOM 2407 C CA . CYS A 1 295 ? 3.066 -30.811 -11.188 1.00 84.94 295 CYS A CA 1
ATOM 2408 C C . CYS A 1 295 ? 1.636 -30.394 -10.810 1.00 84.94 295 CYS A C 1
ATOM 2410 O O . CYS A 1 295 ? 0.684 -31.078 -11.177 1.00 84.94 295 CYS A O 1
ATOM 2412 N N . GLY A 1 296 ? 1.463 -29.308 -10.054 1.00 82.12 296 GLY A N 1
ATOM 2413 C CA . GLY A 1 296 ? 0.157 -28.806 -9.622 1.00 82.12 296 GLY A CA 1
ATOM 2414 C C . GLY A 1 296 ? -0.523 -29.605 -8.505 1.00 82.12 296 GLY A C 1
ATOM 2415 O O . GLY A 1 296 ? -1.620 -29.227 -8.098 1.00 82.12 296 GLY A O 1
ATOM 2416 N N . ALA A 1 297 ? 0.087 -30.684 -8.000 1.00 83.38 297 ALA A N 1
ATOM 2417 C CA . ALA A 1 297 ? -0.499 -31.506 -6.942 1.00 83.38 297 ALA A CA 1
ATOM 2418 C C . ALA A 1 297 ? -0.591 -30.745 -5.608 1.00 83.38 297 ALA A C 1
ATOM 2420 O O . ALA A 1 297 ? 0.320 -30.001 -5.247 1.00 83.38 297 ALA A O 1
ATOM 2421 N N . GLU A 1 298 ? -1.677 -30.955 -4.862 1.00 83.31 298 GLU A N 1
ATOM 2422 C CA . GLU A 1 298 ? -1.834 -30.441 -3.498 1.00 83.31 298 GLU A CA 1
ATOM 2423 C C . GLU A 1 298 ? -1.275 -31.442 -2.479 1.00 83.31 298 GLU A C 1
ATOM 2425 O O . GLU A 1 298 ? -1.504 -32.645 -2.594 1.00 83.31 298 GLU A O 1
ATOM 2430 N N . GLY A 1 299 ? -0.590 -30.950 -1.451 1.00 76.75 299 GLY A N 1
ATOM 2431 C CA . GLY A 1 299 ? -0.106 -31.762 -0.335 1.00 76.75 299 GLY A CA 1
ATOM 2432 C C . GLY A 1 299 ? 0.048 -30.941 0.934 1.00 76.75 299 GLY A C 1
ATOM 2433 O O . GLY A 1 299 ? -0.056 -29.712 0.913 1.00 76.75 299 GLY A O 1
ATOM 2434 N N . ASP A 1 300 ? 0.264 -31.626 2.049 1.00 78.94 300 ASP A N 1
ATOM 2435 C CA . ASP A 1 300 ? 0.481 -30.966 3.333 1.00 78.94 300 ASP A CA 1
ATOM 2436 C C . ASP A 1 300 ? 1.901 -30.378 3.397 1.00 78.94 300 ASP A C 1
ATOM 2438 O O . ASP A 1 300 ? 2.828 -30.915 2.787 1.00 78.94 300 ASP A O 1
ATOM 2442 N N . GLU A 1 301 ? 2.086 -29.281 4.135 1.00 72.62 301 GLU A N 1
ATOM 2443 C CA . GLU A 1 301 ? 3.366 -28.558 4.245 1.00 72.62 301 GLU A CA 1
ATOM 2444 C C . GLU A 1 301 ? 4.536 -29.468 4.660 1.00 72.62 301 GLU A C 1
ATOM 2446 O O . GLU A 1 301 ? 5.635 -29.335 4.133 1.00 72.62 301 GLU A O 1
ATOM 2451 N N . GLU A 1 302 ? 4.283 -30.447 5.533 1.00 76.38 302 GLU A N 1
ATOM 2452 C CA . GLU A 1 302 ? 5.279 -31.422 6.003 1.00 76.38 302 GLU A CA 1
ATOM 2453 C C . GLU A 1 302 ? 5.731 -32.408 4.912 1.00 76.38 302 GLU A C 1
ATOM 2455 O O . GLU A 1 302 ? 6.816 -32.978 4.996 1.00 76.38 302 GLU A O 1
ATOM 2460 N N . SER A 1 303 ? 4.908 -32.608 3.880 1.00 78.25 303 SER A N 1
ATOM 2461 C CA . SER A 1 303 ? 5.164 -33.554 2.787 1.00 78.25 303 SER A CA 1
ATOM 2462 C C . SER A 1 303 ? 5.862 -32.925 1.578 1.00 78.25 303 SER A C 1
ATOM 2464 O O . SER A 1 303 ? 6.197 -33.630 0.626 1.00 78.25 303 SER A O 1
ATOM 2466 N N . MET A 1 304 ? 6.072 -31.604 1.591 1.00 83.25 304 MET A N 1
ATOM 2467 C CA . MET A 1 304 ? 6.623 -30.848 0.469 1.00 83.25 304 MET A CA 1
ATOM 2468 C C . MET A 1 304 ? 7.910 -30.120 0.847 1.00 83.25 304 MET A C 1
ATOM 2470 O O . MET A 1 304 ? 8.124 -29.705 1.981 1.00 83.25 304 MET A O 1
ATOM 2474 N N . THR A 1 305 ? 8.766 -29.904 -0.146 1.00 83.44 305 THR A N 1
ATOM 2475 C CA . THR A 1 305 ? 10.012 -29.150 0.005 1.00 83.44 305 THR A CA 1
ATOM 2476 C C . THR A 1 305 ? 9.871 -27.750 -0.577 1.00 83.44 305 THR A C 1
ATOM 2478 O O . THR A 1 305 ? 9.486 -27.595 -1.737 1.00 83.44 305 THR A O 1
ATOM 2481 N N . SER A 1 306 ? 10.212 -26.724 0.203 1.00 82.12 306 SER A N 1
ATOM 2482 C CA . SER A 1 306 ? 10.258 -25.336 -0.269 1.00 82.12 306 SER A CA 1
ATOM 2483 C C . SER A 1 306 ? 11.513 -25.053 -1.102 1.00 82.12 306 SER A C 1
ATOM 2485 O O . SER A 1 306 ? 12.584 -25.583 -0.801 1.00 82.12 306 SER A O 1
ATOM 2487 N N . CYS A 1 307 ? 11.421 -24.140 -2.070 1.00 77.50 307 CYS A N 1
ATOM 2488 C CA . CYS A 1 307 ? 12.571 -23.636 -2.822 1.00 77.50 307 CYS A CA 1
ATOM 2489 C C . CYS A 1 307 ? 13.659 -23.078 -1.886 1.00 77.50 307 CYS A C 1
ATOM 2491 O O . CYS A 1 307 ? 13.377 -22.231 -1.036 1.00 77.50 307 CYS A O 1
ATOM 2493 N N . GLY A 1 308 ? 14.911 -23.506 -2.073 1.00 71.25 308 GLY A N 1
ATOM 2494 C CA . GLY A 1 308 ? 16.035 -23.098 -1.222 1.00 71.25 308 GLY A CA 1
ATOM 2495 C C . GLY A 1 308 ? 16.371 -21.603 -1.290 1.00 71.25 308 GLY A C 1
ATOM 2496 O O . GLY A 1 308 ? 16.779 -21.033 -0.278 1.00 71.25 308 GLY A O 1
ATOM 2497 N N . GLU A 1 309 ? 16.157 -20.964 -2.446 1.00 73.81 309 GLU A N 1
ATOM 2498 C CA . GLU A 1 309 ? 16.453 -19.540 -2.647 1.00 73.81 309 GLU A CA 1
ATOM 2499 C C . GLU A 1 309 ? 15.287 -18.639 -2.240 1.00 73.81 309 GLU A C 1
ATOM 2501 O O . GLU A 1 309 ? 15.424 -17.806 -1.345 1.00 73.81 309 GLU A O 1
ATOM 2506 N N . CYS A 1 310 ? 14.123 -18.801 -2.879 1.00 69.94 310 CYS A N 1
ATOM 2507 C CA . CYS A 1 310 ? 13.003 -17.888 -2.656 1.00 69.94 310 CYS A CA 1
ATOM 2508 C C . CYS A 1 310 ? 12.168 -18.253 -1.422 1.00 69.94 310 CYS A C 1
ATOM 2510 O O . CYS A 1 310 ? 11.501 -17.380 -0.874 1.00 69.94 310 CYS A O 1
ATOM 2512 N N . ARG A 1 311 ? 12.166 -19.528 -0.995 1.00 72.12 311 ARG A N 1
ATOM 2513 C CA . ARG A 1 311 ? 11.327 -20.091 0.089 1.00 72.12 311 ARG A CA 1
ATOM 2514 C C . ARG A 1 311 ? 9.820 -19.832 -0.034 1.00 72.12 311 ARG A C 1
ATOM 2516 O O . ARG A 1 311 ? 9.071 -20.061 0.909 1.00 72.12 311 ARG A O 1
ATOM 2523 N N . CYS A 1 312 ? 9.374 -19.350 -1.190 1.00 69.00 312 CYS A N 1
ATOM 2524 C CA . CYS A 1 312 ? 7.979 -19.017 -1.455 1.00 69.00 312 CYS A CA 1
ATOM 2525 C C . CYS A 1 312 ? 7.257 -20.161 -2.179 1.00 69.00 312 CYS A C 1
ATOM 2527 O O . CYS A 1 312 ? 6.065 -20.361 -1.994 1.00 69.00 312 CYS A O 1
ATOM 2529 N N . VAL A 1 313 ? 7.973 -20.938 -2.983 1.00 76.75 313 VAL A N 1
ATOM 2530 C CA . VAL A 1 313 ? 7.390 -21.984 -3.828 1.00 76.75 313 VAL A CA 1
ATOM 2531 C C . VAL A 1 313 ? 7.668 -23.362 -3.233 1.00 76.75 313 VAL A C 1
ATOM 2533 O O . VAL A 1 313 ? 8.717 -23.560 -2.617 1.00 76.75 313 VAL A O 1
ATOM 2536 N N . TRP A 1 314 ? 6.732 -24.298 -3.406 1.00 82.75 314 TRP A N 1
ATOM 2537 C CA . TRP A 1 314 ? 6.785 -25.650 -2.849 1.00 82.75 314 TRP A CA 1
ATOM 2538 C C . TRP A 1 314 ? 6.760 -26.716 -3.945 1.00 82.75 314 TRP A C 1
ATOM 2540 O O . TRP A 1 314 ? 6.151 -26.537 -5.002 1.00 82.75 314 TRP A O 1
ATOM 2550 N N . TYR A 1 315 ? 7.411 -27.843 -3.668 1.00 85.44 315 TYR A N 1
ATOM 2551 C CA . TYR A 1 315 ? 7.569 -28.954 -4.597 1.00 85.44 315 TYR A CA 1
ATOM 2552 C C . TYR A 1 315 ? 7.328 -30.298 -3.909 1.00 85.44 315 TYR A C 1
ATOM 2554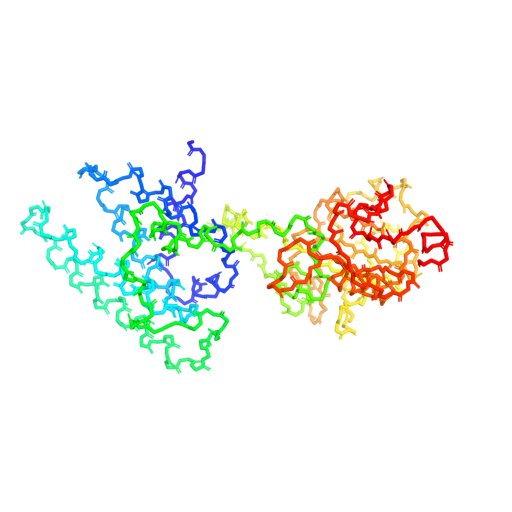 O O . TYR A 1 315 ? 7.736 -30.493 -2.766 1.00 85.44 315 TYR A O 1
ATOM 2562 N N . CYS A 1 316 ? 6.705 -31.244 -4.618 1.00 88.56 316 CYS A N 1
ATOM 2563 C CA . CYS A 1 316 ? 6.539 -32.620 -4.136 1.00 88.56 316 CYS A CA 1
ATOM 2564 C C . CYS A 1 316 ? 7.874 -33.366 -4.027 1.00 88.56 316 CYS A C 1
ATOM 2566 O O . CYS A 1 316 ? 8.018 -34.277 -3.220 1.00 88.56 316 CYS A O 1
ATOM 2568 N N . ASN A 1 317 ? 8.821 -33.046 -4.910 1.00 86.31 317 ASN A N 1
ATOM 2569 C CA . ASN A 1 317 ? 10.106 -33.721 -5.019 1.00 86.31 317 ASN A CA 1
ATOM 2570 C C . ASN A 1 317 ? 11.097 -32.876 -5.833 1.00 86.31 317 ASN A C 1
ATOM 2572 O O . ASN A 1 317 ? 10.735 -31.870 -6.448 1.00 86.31 317 ASN A O 1
ATOM 2576 N N . ARG A 1 318 ? 12.353 -33.326 -5.862 1.00 84.75 318 ARG A N 1
ATOM 2577 C CA . ARG A 1 318 ? 13.442 -32.669 -6.590 1.00 84.75 318 ARG A CA 1
ATOM 2578 C C . ARG A 1 318 ? 13.223 -32.581 -8.110 1.00 84.75 318 ARG A C 1
ATOM 2580 O O . ARG A 1 318 ? 13.432 -31.501 -8.643 1.00 84.75 318 ARG A O 1
ATOM 2587 N N . PRO A 1 319 ? 12.697 -33.613 -8.803 1.00 87.12 319 PRO A N 1
ATOM 2588 C CA . PRO A 1 319 ? 12.326 -33.478 -10.213 1.00 87.12 319 PRO A CA 1
ATOM 2589 C C . PRO A 1 319 ? 11.367 -32.316 -10.499 1.00 87.12 319 PRO A C 1
ATOM 2591 O O . PRO A 1 319 ? 11.577 -31.593 -11.468 1.00 87.12 319 PRO A O 1
ATOM 2594 N N . CYS A 1 320 ? 10.353 -32.098 -9.653 1.00 85.00 320 CYS A N 1
ATOM 2595 C CA . CYS A 1 320 ? 9.435 -30.963 -9.804 1.00 85.00 320 CYS A CA 1
ATOM 2596 C C . CYS A 1 320 ? 10.122 -29.615 -9.557 1.00 85.00 320 CYS A C 1
ATOM 2598 O O . CYS A 1 320 ? 9.684 -28.619 -10.118 1.00 85.00 320 CYS A O 1
ATOM 2600 N N . GLN A 1 321 ? 11.159 -29.581 -8.718 1.00 83.56 321 GLN A N 1
ATOM 2601 C CA . GLN A 1 321 ? 11.951 -28.381 -8.452 1.00 83.56 321 GLN A CA 1
ATOM 2602 C C . GLN A 1 321 ? 12.896 -28.038 -9.607 1.00 83.56 321 GLN A C 1
ATOM 2604 O O . GLN A 1 321 ? 13.078 -26.867 -9.913 1.00 83.56 321 GLN A O 1
ATOM 2609 N N . ASP A 1 322 ? 13.482 -29.044 -10.253 1.00 81.00 322 ASP A N 1
ATOM 2610 C CA . ASP A 1 322 ? 14.440 -28.829 -11.340 1.00 81.00 322 ASP A CA 1
ATOM 2611 C C . ASP A 1 322 ? 13.755 -28.413 -12.663 1.00 81.00 322 ASP A C 1
ATOM 2613 O O . ASP A 1 322 ? 14.400 -27.818 -13.523 1.00 81.00 322 ASP A O 1
ATOM 2617 N N . HIS A 1 323 ? 12.457 -28.711 -12.829 1.00 75.00 323 HIS A N 1
ATOM 2618 C CA . HIS A 1 323 ? 11.694 -28.458 -14.065 1.00 75.00 323 HIS A CA 1
ATOM 2619 C C . HIS A 1 323 ? 10.598 -27.382 -13.943 1.00 75.00 323 HIS A C 1
ATOM 2621 O O . HIS A 1 323 ? 9.966 -27.076 -14.955 1.00 75.00 323 HIS A O 1
ATOM 2627 N N . GLY A 1 324 ? 10.327 -26.865 -12.737 1.00 57.78 324 GLY A N 1
ATOM 2628 C CA . GLY A 1 324 ? 9.197 -25.968 -12.445 1.00 57.78 324 GLY A CA 1
ATOM 2629 C C . GLY A 1 324 ? 9.605 -24.579 -11.992 1.00 57.78 324 GLY A C 1
ATOM 2630 O O . GLY A 1 324 ? 9.371 -23.630 -12.767 1.00 57.78 324 GLY A O 1
#

pLDDT: mean 71.03, std 14.86, range [34.47, 94.75]

Organism: Gaeumannomyces tritici (strain R3-111a-1) (NCBI:txid644352)